Protein AF-A0A6M0HVE9-F1 (afdb_monomer_lite)

pLDDT: mean 77.95, std 16.27, range [35.84, 97.69]

Secondary structure (DSSP, 8-state):
--HHHHHHHHHHHHHHHHHHHTTS-EEE-GGGGT--SS--SS-HHHHHHHHHHHHHHHHHTTSEEEEEEE---SSS--EEEEEEP-S-----GGGS-PEEEEEE-TTS-EEEEEEEEE-SSEEEE--TT----TT-EEEEE-TTS-EEEEEEEEEEEE--BTTBPPEEEEEEEEEEEESTT-SS-------STT----SS----------HHHHHHHHHHHHHTS---HHHHHHHHHHHHHHHHTTTSTTHHHHHHHHHHHTGGGHHHHGGGHHHHHTT-

Foldseek 3Di:
DDLVVLLVLQLVLVVVVLVVVPPDWDKDDCVSSVHDQDCPVPPPVVSVVSVVVSVVVCVVQVQWDWPDWDDDPPDGDIITTIGGDDRPPQPDCVVADWFWKFWAALQRHTQDIAIWDDDQFKIKGLDQPDDHDQQIKIWTQDPVQKTWIKGWHDWDWDPDDDSYHTIIITTIHTQGIGHPSDDGNHPDDFDDDPTDDDDPDDDPDDDDDPLPVLLVVLLVLLVPVPDDPVLNVVLNVLSVVLVVCQPHPCNVVSVVVNCVSCVVVCVSCVVSVVSSVVSD

Sequence (280 aa):
MTNSEVFENLSAQLIARLADSWPKCLSIIPADFGLPEEDDGKGAADLWDQWSEVVLWMGREGLIRFEGPSNGTCGEPWFYDVELMTKGREMNFSHFPQSQIDIVAPDGSVRCSTKAILDSKLATIPDPNVVIFTGDEIRRKIPNGTEETFEVLDPTYHDKFGGIPAHFQVKIRRKGTFAPGTGGNYTIHVNGSNSRVNVNSTDNSNNRVGDDTVFRDLQVAVQNSGLDASDIAKLQSSIRDMQSAVGTPTFKSEYQDFIQGAATYMTIISPFIPALSALL

Structure (mmCIF, N/CA/C/O backbone):
data_AF-A0A6M0HVE9-F1
#
_entry.id   AF-A0A6M0HVE9-F1
#
loop_
_atom_site.group_PDB
_atom_site.id
_atom_site.type_symbol
_atom_site.label_atom_id
_atom_site.label_alt_id
_atom_site.label_comp_id
_atom_site.label_asym_id
_atom_site.label_entity_id
_atom_site.label_seq_id
_atom_site.pdbx_PDB_ins_code
_atom_site.Cartn_x
_atom_site.Cartn_y
_atom_site.Cartn_z
_atom_site.occupancy
_atom_site.B_iso_or_equiv
_atom_site.auth_seq_id
_atom_site.auth_comp_id
_atom_site.auth_asym_id
_atom_site.auth_atom_id
_atom_site.pdbx_PDB_model_num
ATOM 1 N N . MET A 1 1 ? 43.288 -17.598 -43.065 1.00 53.09 1 MET A N 1
ATOM 2 C CA . MET A 1 1 ? 42.328 -16.908 -42.189 1.00 53.09 1 MET A CA 1
ATOM 3 C C . MET A 1 1 ? 40.986 -17.566 -42.439 1.00 53.09 1 MET A C 1
ATOM 5 O O . MET A 1 1 ? 40.646 -17.760 -43.601 1.00 53.09 1 MET A O 1
ATOM 9 N N . THR A 1 2 ? 40.310 -18.054 -41.405 1.00 64.88 2 THR A N 1
ATOM 10 C CA . THR A 1 2 ? 38.969 -18.644 -41.561 1.00 64.88 2 THR A CA 1
ATOM 11 C C . THR A 1 2 ? 37.949 -17.540 -41.856 1.00 64.88 2 THR A C 1
ATOM 13 O O . THR A 1 2 ? 38.184 -16.387 -41.498 1.00 64.88 2 THR A O 1
ATOM 16 N N . ASN A 1 3 ? 36.806 -17.862 -42.473 1.00 53.38 3 ASN A N 1
ATOM 17 C CA . ASN A 1 3 ? 35.760 -16.862 -42.752 1.00 53.38 3 ASN A CA 1
ATOM 18 C C . ASN A 1 3 ? 35.300 -16.129 -41.476 1.00 53.38 3 ASN A C 1
ATOM 20 O O . ASN A 1 3 ? 34.979 -14.949 -41.533 1.00 53.38 3 ASN A O 1
ATOM 24 N N . SER A 1 4 ? 35.347 -16.798 -40.317 1.00 53.56 4 SER A N 1
ATOM 25 C CA . SER A 1 4 ? 35.041 -16.201 -39.009 1.00 53.56 4 SER A CA 1
ATOM 26 C C . SER A 1 4 ? 36.078 -15.161 -38.572 1.00 53.56 4 SER A C 1
ATOM 28 O O . SER A 1 4 ? 35.714 -14.110 -38.062 1.00 53.56 4 SER A O 1
ATOM 30 N N . GLU A 1 5 ? 37.369 -15.420 -38.791 1.00 63.12 5 GLU A N 1
ATOM 31 C CA . GLU A 1 5 ? 38.447 -14.482 -38.436 1.00 63.12 5 GLU A CA 1
ATOM 32 C C . GLU A 1 5 ? 38.445 -13.242 -39.342 1.00 63.12 5 GLU A C 1
ATOM 34 O O . GLU A 1 5 ? 38.687 -12.130 -38.874 1.00 63.12 5 GLU A O 1
ATOM 39 N N . VAL A 1 6 ? 38.148 -13.422 -40.635 1.00 61.56 6 VAL A N 1
ATOM 40 C CA . VAL A 1 6 ? 37.965 -12.308 -41.582 1.00 61.56 6 VAL A CA 1
ATOM 41 C C . VAL A 1 6 ? 36.785 -11.443 -41.137 1.00 61.56 6 VAL A C 1
ATOM 43 O O . VAL A 1 6 ? 36.900 -10.221 -41.068 1.00 61.56 6 VAL A O 1
ATOM 46 N N . PHE A 1 7 ? 35.679 -12.086 -40.762 1.00 60.09 7 PHE A N 1
ATOM 47 C CA . PHE A 1 7 ? 34.464 -11.426 -40.303 1.00 60.09 7 PHE A CA 1
ATOM 48 C C . PHE A 1 7 ? 34.673 -10.612 -39.017 1.00 60.09 7 PHE A C 1
ATOM 50 O O . PHE A 1 7 ? 34.282 -9.446 -38.953 1.00 60.09 7 PHE A O 1
ATOM 57 N N . GLU A 1 8 ? 35.328 -11.188 -38.005 1.00 65.69 8 GLU A N 1
ATOM 58 C CA . GLU A 1 8 ? 35.634 -10.490 -36.749 1.00 65.69 8 GLU A CA 1
ATOM 59 C C . GLU A 1 8 ? 36.554 -9.284 -36.973 1.00 65.69 8 GLU A C 1
ATOM 61 O O . GLU A 1 8 ? 36.341 -8.220 -36.386 1.00 65.69 8 GLU A O 1
ATOM 66 N N . ASN A 1 9 ? 37.544 -9.419 -37.859 1.00 72.50 9 ASN A N 1
ATOM 67 C CA . ASN A 1 9 ? 38.488 -8.349 -38.164 1.00 72.50 9 ASN A CA 1
ATOM 68 C C . ASN A 1 9 ? 37.809 -7.179 -38.898 1.00 72.50 9 ASN A C 1
ATOM 70 O O . ASN A 1 9 ? 37.932 -6.029 -38.474 1.00 72.50 9 ASN A O 1
ATOM 74 N N . LEU A 1 10 ? 37.026 -7.465 -39.944 1.00 67.00 10 LEU A N 1
ATOM 75 C CA . LEU A 1 10 ? 36.279 -6.442 -40.686 1.00 67.00 10 LEU A CA 1
ATOM 76 C C . LEU A 1 10 ? 35.251 -5.727 -39.794 1.00 67.00 10 LEU A C 1
ATOM 78 O O . LEU A 1 10 ? 35.156 -4.499 -39.820 1.00 67.00 10 LEU A O 1
ATOM 82 N N . SER A 1 11 ? 34.551 -6.474 -38.935 1.00 64.69 11 SER A N 1
ATOM 83 C CA . SER A 1 11 ? 33.594 -5.913 -37.972 1.00 64.69 11 SER A CA 1
ATOM 84 C C . SER A 1 11 ? 34.272 -4.963 -36.978 1.00 64.69 11 SER A C 1
ATOM 86 O O . SER A 1 11 ? 33.763 -3.876 -36.702 1.00 64.69 11 SER A O 1
ATOM 88 N N . ALA A 1 12 ? 35.443 -5.338 -36.450 1.00 70.06 12 ALA A N 1
ATOM 89 C CA . ALA A 1 12 ? 36.198 -4.503 -35.517 1.00 70.06 12 ALA A CA 1
ATOM 90 C C . ALA A 1 12 ? 36.701 -3.203 -36.169 1.00 70.06 12 ALA A C 1
ATOM 92 O O . ALA A 1 12 ? 36.617 -2.136 -35.554 1.00 70.06 12 ALA A O 1
ATOM 93 N N . GLN A 1 13 ? 37.172 -3.274 -37.419 1.00 74.25 13 GLN A N 1
ATOM 94 C CA . GLN A 1 13 ? 37.595 -2.098 -38.185 1.00 74.25 13 GLN A CA 1
ATOM 95 C C . GLN A 1 13 ? 36.426 -1.138 -38.451 1.00 74.25 13 GLN A C 1
ATOM 97 O O . GLN A 1 13 ? 36.581 0.072 -38.268 1.00 74.25 13 GLN A O 1
ATOM 102 N N . LEU A 1 14 ? 35.246 -1.666 -38.806 1.00 70.12 14 LEU A N 1
ATOM 103 C CA . LEU A 1 14 ? 34.049 -0.854 -39.057 1.00 70.12 14 LEU A CA 1
ATOM 104 C C . LEU A 1 14 ? 33.608 -0.124 -37.782 1.00 70.12 14 LEU A C 1
ATOM 106 O O . LEU A 1 14 ? 33.390 1.086 -37.806 1.00 70.12 14 LEU A O 1
ATOM 110 N N . ILE A 1 15 ? 33.549 -0.830 -36.647 1.00 66.94 15 ILE A N 1
ATOM 111 C CA . ILE A 1 15 ? 33.174 -0.239 -35.352 1.00 66.94 15 ILE A CA 1
ATOM 112 C C . ILE A 1 15 ? 34.137 0.887 -34.950 1.00 66.94 15 ILE A C 1
ATOM 114 O O . ILE A 1 15 ? 33.680 1.938 -34.502 1.00 66.94 15 ILE A O 1
ATOM 118 N N . ALA A 1 16 ? 35.450 0.697 -35.115 1.00 72.50 16 ALA A N 1
ATOM 119 C CA . ALA A 1 16 ? 36.449 1.706 -34.758 1.00 72.50 16 ALA A CA 1
ATOM 120 C C . ALA A 1 16 ? 36.290 2.997 -35.580 1.00 72.50 16 ALA A C 1
ATOM 122 O O . ALA A 1 16 ? 36.237 4.090 -35.019 1.00 72.50 16 ALA A O 1
ATOM 123 N N . ARG A 1 17 ? 36.131 2.873 -36.903 1.00 67.12 17 ARG A N 1
ATOM 124 C CA . ARG A 1 17 ? 35.946 4.019 -37.811 1.00 67.12 17 ARG A CA 1
ATOM 125 C C . ARG A 1 17 ? 34.659 4.783 -37.546 1.00 67.12 17 ARG A C 1
ATOM 127 O O . ARG A 1 17 ? 34.638 6.016 -37.576 1.00 67.12 17 ARG A O 1
ATOM 134 N N . LEU A 1 18 ? 33.588 4.045 -37.285 1.00 65.88 18 LEU A N 1
ATOM 135 C CA . LEU A 1 18 ? 32.312 4.646 -36.961 1.00 65.88 18 LEU A CA 1
ATOM 136 C C . LEU A 1 18 ? 32.361 5.379 -35.607 1.00 65.88 18 LEU A C 1
ATOM 138 O O . LEU A 1 18 ? 31.797 6.466 -35.488 1.00 65.88 18 LEU A O 1
ATOM 142 N N . ALA A 1 19 ? 33.068 4.836 -34.606 1.00 66.00 19 ALA A N 1
ATOM 143 C CA . ALA A 1 19 ? 33.245 5.483 -33.303 1.00 66.00 19 ALA A CA 1
ATOM 144 C C . ALA A 1 19 ? 33.997 6.822 -33.408 1.00 66.00 19 ALA A C 1
ATOM 146 O O . ALA A 1 19 ? 33.594 7.791 -32.764 1.00 66.00 19 ALA A O 1
ATOM 147 N N . ASP A 1 20 ? 35.023 6.901 -34.260 1.00 72.06 20 ASP A N 1
ATOM 148 C CA . ASP A 1 20 ? 35.774 8.140 -34.518 1.00 72.06 20 ASP A CA 1
ATOM 149 C C . ASP A 1 20 ? 34.930 9.217 -35.224 1.00 72.06 20 ASP A C 1
ATOM 151 O O . ASP A 1 20 ? 35.189 10.414 -35.088 1.00 72.06 20 ASP A O 1
ATOM 155 N N . SER A 1 21 ? 33.908 8.798 -35.974 1.00 65.25 21 SER A N 1
ATOM 156 C CA . SER A 1 21 ? 33.074 9.679 -36.802 1.00 65.25 21 SER A CA 1
ATOM 157 C C . SER A 1 21 ? 31.747 10.073 -36.135 1.00 65.25 21 SER A C 1
ATOM 159 O O . SER A 1 21 ? 31.009 10.910 -36.660 1.00 65.25 21 SER A O 1
ATOM 161 N N . TRP A 1 22 ? 31.439 9.518 -34.958 1.00 60.19 22 TRP A N 1
ATOM 162 C CA . TRP A 1 22 ? 30.215 9.799 -34.202 1.00 60.19 22 TRP A CA 1
ATOM 163 C C . TRP A 1 22 ? 30.104 11.285 -33.798 1.00 60.19 22 TRP A C 1
ATOM 165 O O . TRP A 1 22 ? 31.091 11.867 -33.341 1.00 60.19 22 TRP A O 1
ATOM 175 N N . PRO A 1 23 ? 28.922 11.936 -33.891 1.00 54.78 23 PRO A N 1
ATOM 176 C CA . PRO A 1 23 ? 27.593 11.415 -34.242 1.00 54.78 23 PRO A CA 1
ATOM 177 C C . PRO A 1 23 ? 27.219 11.612 -35.722 1.00 54.78 23 PRO A C 1
ATOM 179 O O . PRO A 1 23 ? 26.046 11.785 -36.043 1.00 54.78 23 PRO A O 1
ATOM 182 N N . LYS A 1 24 ? 28.193 11.704 -36.632 1.00 64.31 24 LYS A N 1
ATOM 183 C CA . LYS A 1 24 ? 27.909 11.970 -38.047 1.00 64.31 24 LYS A CA 1
ATOM 184 C C . LYS A 1 24 ? 27.648 10.669 -38.800 1.00 64.31 24 LYS A C 1
ATOM 186 O O . LYS A 1 24 ? 28.252 9.643 -38.498 1.00 64.31 24 LYS A O 1
ATOM 191 N N . CYS A 1 25 ? 26.776 10.751 -39.805 1.00 61.31 25 CYS A N 1
ATOM 192 C CA . CYS A 1 25 ? 26.611 9.695 -40.798 1.00 61.31 25 CYS A CA 1
ATOM 193 C C . CYS A 1 25 ? 27.954 9.459 -41.501 1.00 61.31 25 CYS A C 1
ATOM 195 O O . CYS A 1 25 ? 28.628 10.426 -41.878 1.00 61.31 25 CYS A O 1
ATOM 197 N N . LEU A 1 26 ? 28.339 8.193 -41.644 1.00 67.81 26 LEU A N 1
ATOM 198 C CA . LEU A 1 26 ? 29.543 7.796 -42.358 1.00 67.81 26 LEU A CA 1
ATOM 199 C C . LEU A 1 26 ? 29.121 7.057 -43.627 1.00 67.81 26 LEU A C 1
ATOM 201 O O . LEU A 1 26 ? 28.383 6.074 -43.553 1.00 67.81 26 LEU A O 1
ATOM 205 N N . SER A 1 27 ? 29.612 7.524 -44.773 1.00 70.12 27 SER A N 1
ATOM 206 C CA . SER A 1 27 ? 29.542 6.758 -46.015 1.00 70.12 27 SER A CA 1
ATOM 207 C C . SER A 1 27 ? 30.764 5.848 -46.052 1.00 70.12 27 SER A C 1
ATOM 209 O O . SER A 1 27 ? 31.885 6.332 -45.885 1.00 70.12 27 SER A O 1
ATOM 211 N N . ILE A 1 28 ? 30.535 4.542 -46.170 1.00 69.25 28 ILE A N 1
ATOM 212 C CA . ILE A 1 28 ? 31.583 3.517 -46.129 1.00 69.25 28 ILE A CA 1
ATOM 213 C C . ILE A 1 28 ? 31.699 2.809 -47.475 1.00 69.25 28 ILE A C 1
ATOM 215 O O . ILE A 1 28 ? 30.692 2.456 -48.096 1.00 69.25 28 ILE A O 1
ATOM 219 N N . ILE A 1 29 ? 32.939 2.571 -47.899 1.00 69.56 29 ILE A N 1
ATOM 220 C CA . ILE A 1 29 ? 33.279 1.960 -49.187 1.00 69.56 29 ILE A CA 1
ATOM 221 C C . ILE A 1 29 ? 34.187 0.733 -48.972 1.00 69.56 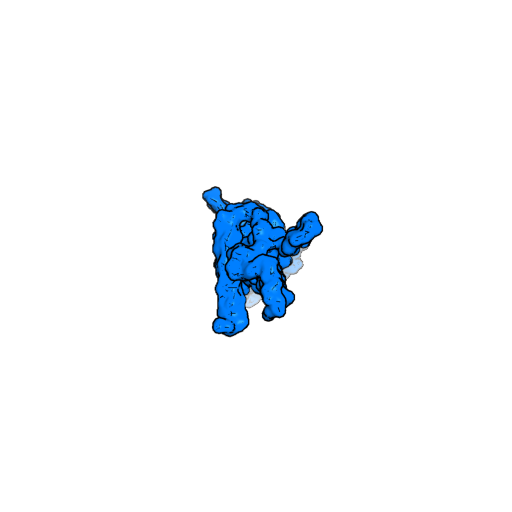29 ILE A C 1
ATOM 223 O O . ILE A 1 29 ? 34.865 0.649 -47.946 1.00 69.56 29 ILE A O 1
ATOM 227 N N . PRO A 1 30 ? 34.265 -0.233 -49.910 1.00 65.81 30 PRO A N 1
ATOM 228 C CA . PRO A 1 30 ? 35.128 -1.412 -49.751 1.00 65.81 30 PRO A CA 1
ATOM 229 C C . PRO A 1 30 ? 36.605 -1.079 -49.465 1.00 65.81 30 PRO A C 1
ATOM 231 O O . PRO A 1 30 ? 37.237 -1.726 -48.624 1.00 65.81 30 PRO A O 1
ATOM 234 N N . ALA A 1 31 ? 37.140 -0.027 -50.095 1.00 68.94 31 ALA A N 1
ATOM 235 C CA . ALA A 1 31 ? 38.516 0.429 -49.895 1.00 68.94 31 ALA A CA 1
ATOM 236 C C . ALA A 1 31 ? 38.831 0.841 -48.449 1.00 68.94 31 ALA A C 1
ATOM 238 O O . ALA A 1 31 ? 39.972 0.685 -48.007 1.00 68.94 31 ALA A O 1
ATOM 239 N N . ASP A 1 32 ? 37.830 1.283 -47.678 1.00 68.44 32 ASP A N 1
ATOM 240 C CA . ASP A 1 32 ? 38.005 1.640 -46.264 1.00 68.44 32 ASP A CA 1
ATOM 241 C C . ASP A 1 32 ? 38.443 0.445 -45.402 1.00 68.44 32 ASP A C 1
ATOM 243 O O . ASP A 1 32 ? 39.002 0.629 -44.317 1.00 68.44 32 ASP A O 1
ATOM 247 N N . PHE A 1 33 ? 38.235 -0.774 -45.908 1.00 63.72 33 PHE A N 1
ATOM 248 C CA . PHE A 1 33 ? 38.588 -2.049 -45.281 1.00 63.72 33 PHE A CA 1
ATOM 249 C C . PHE A 1 33 ? 39.800 -2.724 -45.934 1.00 63.72 33 PHE A C 1
ATOM 251 O O . PHE A 1 33 ? 40.084 -3.893 -45.670 1.00 63.72 33 PHE A O 1
ATOM 258 N N . GLY A 1 34 ? 40.513 -2.007 -46.809 1.00 63.97 34 GLY A N 1
ATOM 259 C CA . GLY A 1 34 ? 41.632 -2.555 -47.575 1.00 63.97 34 GLY A CA 1
ATOM 260 C C . GLY A 1 34 ? 41.207 -3.569 -48.639 1.00 63.97 34 GLY A C 1
ATOM 261 O O . GLY A 1 34 ? 42.041 -4.360 -49.083 1.00 63.97 34 GLY A O 1
ATOM 262 N N . LEU A 1 35 ? 39.929 -3.565 -49.036 1.00 64.06 35 LEU A N 1
ATOM 263 C CA . LEU A 1 35 ? 39.434 -4.364 -50.153 1.00 64.06 35 LEU A CA 1
ATOM 264 C C . LEU A 1 35 ? 39.657 -3.595 -51.469 1.00 64.06 35 LEU A C 1
ATOM 266 O O . LEU A 1 35 ? 39.491 -2.375 -51.491 1.00 64.06 35 LEU A O 1
ATOM 270 N N . PRO A 1 36 ? 40.053 -4.270 -52.560 1.00 60.91 36 PRO A N 1
ATOM 271 C CA . PRO A 1 36 ? 40.254 -3.617 -53.852 1.00 60.91 36 PRO A CA 1
ATOM 272 C C . PRO A 1 36 ? 38.932 -3.054 -54.408 1.00 60.91 36 PRO A C 1
ATOM 274 O O . PRO A 1 36 ? 37.889 -3.691 -54.286 1.00 60.91 36 PRO A O 1
ATOM 277 N N . GLU A 1 37 ? 38.981 -1.862 -55.017 1.00 55.97 37 GLU A N 1
ATOM 278 C CA . GLU A 1 37 ? 37.808 -1.198 -55.626 1.00 55.97 37 GLU A CA 1
ATOM 279 C C . GLU A 1 37 ? 37.409 -1.798 -56.980 1.00 55.97 37 GLU A C 1
ATOM 281 O O . GLU A 1 37 ? 36.247 -1.717 -57.373 1.00 55.97 37 GLU A O 1
ATOM 286 N N . GLU A 1 38 ? 38.361 -2.409 -57.687 1.00 56.97 38 GLU A N 1
ATOM 287 C CA . GLU A 1 38 ? 38.148 -2.988 -59.012 1.00 56.97 38 GLU A CA 1
ATOM 288 C C . GLU A 1 38 ? 38.221 -4.515 -58.974 1.00 56.97 38 GLU A C 1
ATOM 290 O O . GLU A 1 38 ? 39.073 -5.108 -58.306 1.00 56.97 38 GLU A O 1
ATOM 295 N N . ASP A 1 39 ? 37.323 -5.144 -59.734 1.00 54.91 39 ASP A N 1
ATOM 296 C CA . ASP A 1 39 ? 37.317 -6.582 -59.972 1.00 54.91 39 ASP A CA 1
ATOM 297 C C . ASP A 1 39 ? 38.556 -6.978 -60.779 1.00 54.91 39 ASP A C 1
ATOM 299 O O . ASP A 1 39 ? 38.660 -6.712 -61.976 1.00 54.91 39 ASP A O 1
ATOM 303 N N . ASP A 1 40 ? 39.501 -7.653 -60.126 1.00 56.28 40 ASP A N 1
ATOM 304 C CA . ASP A 1 40 ? 40.676 -8.246 -60.769 1.00 56.28 40 ASP A CA 1
ATOM 305 C C . ASP A 1 40 ? 40.334 -9.527 -61.564 1.00 56.28 40 ASP A C 1
ATOM 307 O O . ASP A 1 40 ? 41.225 -10.251 -62.027 1.00 56.28 40 ASP A O 1
ATOM 311 N N . GLY A 1 41 ? 39.037 -9.810 -61.736 1.00 54.72 41 GLY A N 1
ATOM 312 C CA . GLY A 1 41 ? 38.498 -10.958 -62.451 1.00 54.72 41 GLY A CA 1
ATOM 313 C C . GLY A 1 41 ? 38.582 -12.256 -61.652 1.00 54.72 41 GLY A C 1
ATOM 314 O O . GLY A 1 41 ? 38.457 -13.334 -62.242 1.00 54.72 41 GLY A O 1
ATOM 315 N N . LYS A 1 42 ? 38.834 -12.188 -60.336 1.00 50.72 42 LYS A N 1
ATOM 316 C CA . LYS A 1 42 ? 39.018 -13.369 -59.475 1.00 50.72 42 LYS A CA 1
ATOM 317 C C . LYS A 1 42 ? 38.066 -13.475 -58.285 1.00 50.72 42 LYS A C 1
ATOM 319 O O . LYS A 1 42 ? 38.260 -14.382 -57.477 1.00 50.72 42 LYS A O 1
ATOM 324 N N . GLY A 1 43 ? 37.019 -12.651 -58.197 1.00 53.31 43 GLY A N 1
ATOM 325 C CA . GLY A 1 43 ? 35.959 -12.860 -57.198 1.00 53.31 43 GLY A CA 1
ATOM 326 C C . GLY A 1 43 ? 35.442 -11.608 -56.495 1.00 53.31 43 GLY A C 1
ATOM 327 O O . GLY A 1 43 ? 35.126 -11.679 -55.310 1.00 53.31 43 GLY A O 1
ATOM 328 N N . ALA A 1 44 ? 35.323 -10.469 -57.186 1.00 46.31 44 ALA A N 1
ATOM 329 C CA . ALA A 1 44 ? 34.751 -9.257 -56.588 1.00 46.31 44 ALA A CA 1
ATOM 330 C C . ALA A 1 44 ? 33.292 -9.421 -56.123 1.00 46.31 44 ALA A C 1
ATOM 332 O O . ALA A 1 44 ? 32.897 -8.803 -55.136 1.00 46.31 44 ALA A O 1
ATOM 333 N N . ALA A 1 45 ? 32.514 -10.292 -56.777 1.00 52.38 45 ALA A N 1
ATOM 334 C CA . ALA A 1 45 ? 31.160 -10.630 -56.334 1.00 52.38 45 ALA A CA 1
ATOM 335 C C . ALA A 1 45 ? 31.164 -11.255 -54.926 1.00 52.38 45 ALA A C 1
ATOM 337 O O . ALA A 1 45 ? 30.406 -10.822 -54.066 1.00 52.38 45 ALA A O 1
ATOM 338 N N . ASP A 1 46 ? 32.099 -12.167 -54.643 1.00 58.59 46 ASP A N 1
ATOM 339 C CA . ASP A 1 46 ? 32.175 -12.851 -53.347 1.00 58.59 46 ASP A CA 1
ATOM 340 C C . ASP A 1 46 ? 32.620 -11.915 -52.212 1.00 58.59 46 ASP A C 1
ATOM 342 O O . ASP A 1 46 ? 32.256 -12.127 -51.055 1.00 58.59 46 ASP A O 1
ATOM 346 N N . LEU A 1 47 ? 33.423 -10.890 -52.517 1.00 56.78 47 LEU A N 1
ATOM 347 C CA . LEU A 1 47 ? 33.903 -9.908 -51.537 1.00 56.78 47 LEU A CA 1
ATOM 348 C C . LEU A 1 47 ? 32.853 -8.837 -51.232 1.00 56.78 47 LEU A C 1
ATOM 350 O O . LEU A 1 47 ? 32.687 -8.459 -50.071 1.00 56.78 47 LEU A O 1
ATOM 354 N N . TRP A 1 48 ? 32.122 -8.382 -52.251 1.00 61.03 48 TRP A N 1
ATOM 355 C CA . TRP A 1 48 ? 30.968 -7.508 -52.067 1.00 61.03 48 TRP A CA 1
ATOM 356 C C . TRP A 1 48 ? 29.858 -8.215 -51.287 1.00 61.03 48 TRP A C 1
ATOM 358 O O . TRP A 1 48 ? 29.304 -7.641 -50.349 1.00 61.03 48 TRP A O 1
ATOM 368 N N . ASP A 1 49 ? 29.594 -9.483 -51.607 1.00 64.81 49 ASP A N 1
ATOM 369 C CA . ASP A 1 49 ? 28.630 -10.306 -50.883 1.00 64.81 49 ASP A CA 1
ATOM 370 C C . ASP A 1 49 ? 29.056 -10.467 -49.419 1.00 64.81 49 ASP A C 1
ATOM 372 O O . ASP A 1 49 ? 28.267 -10.181 -48.522 1.00 64.81 49 ASP A O 1
ATOM 376 N N . GLN A 1 50 ? 30.328 -10.784 -49.148 1.00 65.12 50 GLN A N 1
ATOM 377 C CA . GLN A 1 50 ? 30.855 -10.850 -47.778 1.00 65.12 50 GLN A CA 1
ATOM 378 C C . GLN A 1 50 ? 30.719 -9.527 -47.017 1.00 65.12 50 GLN A C 1
ATOM 380 O O . GLN A 1 50 ? 30.309 -9.527 -45.857 1.00 65.12 50 GLN A O 1
ATOM 385 N N . TRP A 1 51 ? 31.050 -8.399 -47.646 1.00 70.12 51 TRP A N 1
ATOM 386 C CA . TRP A 1 51 ? 30.939 -7.091 -47.008 1.00 70.12 51 TRP A CA 1
ATOM 387 C C . TRP A 1 51 ? 29.478 -6.713 -46.748 1.00 70.12 51 TRP A C 1
ATOM 389 O O . TRP A 1 51 ? 29.130 -6.315 -45.637 1.00 70.12 51 TRP A O 1
ATOM 399 N N . SER A 1 52 ? 28.600 -6.909 -47.730 1.00 68.81 52 SER A N 1
ATOM 400 C CA . SER A 1 52 ? 27.170 -6.644 -47.581 1.00 68.81 52 SER A CA 1
ATOM 401 C C . SER A 1 52 ? 26.545 -7.507 -46.480 1.00 68.81 52 SER A C 1
ATOM 403 O O . SER A 1 52 ? 25.777 -6.990 -45.671 1.00 68.81 52 SER A O 1
ATOM 405 N N . GLU A 1 53 ? 26.947 -8.775 -46.354 1.00 69.81 53 GLU A N 1
ATOM 406 C CA . GLU A 1 53 ? 26.528 -9.666 -45.270 1.00 69.81 53 GLU A CA 1
ATOM 407 C C . GLU A 1 53 ? 27.015 -9.177 -43.897 1.00 69.81 53 GLU A C 1
ATOM 409 O O . GLU A 1 53 ? 26.255 -9.241 -42.932 1.00 69.81 53 GLU A O 1
ATOM 414 N N . VAL A 1 54 ? 28.230 -8.619 -43.788 1.00 68.06 54 VAL A N 1
ATOM 415 C CA . VAL A 1 54 ? 28.728 -8.001 -42.539 1.00 68.06 54 VAL A CA 1
ATOM 416 C C . VAL A 1 54 ? 27.854 -6.815 -42.139 1.00 68.06 54 VAL A C 1
ATOM 418 O O . VAL A 1 54 ? 27.375 -6.758 -41.004 1.00 68.06 54 VAL A O 1
ATOM 421 N N . VAL A 1 55 ? 27.605 -5.878 -43.058 1.00 69.75 55 VAL A N 1
ATOM 422 C CA . VAL A 1 55 ? 26.800 -4.684 -42.757 1.00 69.75 55 VAL A CA 1
ATOM 423 C C . VAL A 1 55 ? 25.352 -5.093 -42.436 1.00 69.75 55 VAL A C 1
ATOM 425 O O . VAL A 1 55 ? 24.767 -4.621 -41.460 1.00 69.75 55 VAL A O 1
ATOM 428 N N . LEU A 1 56 ? 24.773 -6.040 -43.183 1.00 71.88 56 LEU A N 1
ATOM 429 C CA . LEU A 1 56 ? 23.431 -6.571 -42.921 1.00 71.88 56 LEU A CA 1
ATOM 430 C C . LEU A 1 56 ? 23.347 -7.293 -41.572 1.00 71.88 56 LEU A C 1
ATOM 432 O O . LEU A 1 56 ? 22.374 -7.096 -40.840 1.00 71.88 56 LEU A O 1
ATOM 436 N N . TRP A 1 57 ? 24.350 -8.097 -41.215 1.00 70.25 57 TRP A N 1
ATOM 437 C CA . TRP A 1 57 ? 24.428 -8.763 -39.917 1.00 70.25 57 TRP A CA 1
ATOM 438 C C . TRP A 1 57 ? 24.518 -7.748 -38.775 1.00 70.25 57 TRP A C 1
ATOM 440 O O . TRP A 1 57 ? 23.733 -7.821 -37.832 1.00 70.25 57 TRP A O 1
ATOM 450 N N . MET A 1 58 ? 25.384 -6.737 -38.888 1.00 67.00 58 MET A N 1
ATOM 451 C CA . MET A 1 58 ? 25.491 -5.670 -37.887 1.00 67.00 58 MET A CA 1
ATOM 452 C C . MET A 1 58 ? 24.185 -4.872 -37.747 1.00 67.00 58 MET A C 1
ATOM 454 O O . MET A 1 58 ? 23.823 -4.475 -36.637 1.00 67.00 58 MET A O 1
ATOM 458 N N . GLY A 1 59 ? 23.441 -4.684 -38.842 1.00 66.94 59 GLY A N 1
ATOM 459 C CA . GLY A 1 59 ? 22.089 -4.123 -38.813 1.00 66.94 59 GLY A CA 1
ATOM 460 C C . GLY A 1 59 ? 21.081 -5.015 -38.078 1.00 66.94 59 GLY A C 1
ATOM 461 O O . GLY A 1 59 ? 20.295 -4.515 -37.273 1.00 66.94 59 GLY A O 1
ATOM 462 N N . ARG A 1 60 ? 21.126 -6.342 -38.283 1.00 65.69 60 ARG A N 1
ATOM 463 C CA . ARG A 1 60 ? 20.280 -7.311 -37.550 1.00 65.69 60 ARG A CA 1
ATOM 464 C C . ARG A 1 60 ? 20.587 -7.340 -36.052 1.00 65.69 60 ARG A C 1
ATOM 466 O O . ARG A 1 60 ? 19.658 -7.436 -35.256 1.00 65.69 60 ARG A O 1
ATOM 473 N N . GLU A 1 61 ? 21.855 -7.199 -35.674 1.00 65.38 61 GLU A N 1
ATOM 474 C CA . GLU A 1 61 ? 22.302 -7.100 -34.275 1.00 65.38 61 GLU A CA 1
ATOM 475 C C . GLU A 1 61 ? 22.004 -5.724 -33.639 1.00 65.38 61 GLU A C 1
ATOM 477 O O . GLU A 1 61 ? 22.316 -5.487 -32.470 1.00 65.38 61 GLU A O 1
ATOM 482 N N . GLY A 1 62 ? 21.402 -4.793 -34.392 1.00 62.28 62 GLY A N 1
ATOM 483 C CA . GLY A 1 62 ? 21.034 -3.463 -33.907 1.00 62.28 62 GLY A CA 1
ATOM 484 C C . GLY A 1 62 ? 22.232 -2.554 -33.626 1.00 62.28 62 GLY A C 1
ATOM 485 O O . GLY A 1 62 ? 22.123 -1.641 -32.809 1.00 62.28 62 GLY A O 1
ATOM 486 N N . LEU A 1 63 ? 23.379 -2.813 -34.264 1.00 64.75 63 LEU A N 1
ATOM 487 C CA . LEU A 1 63 ? 24.606 -2.022 -34.122 1.00 64.75 63 LEU A CA 1
ATOM 488 C C . LEU A 1 63 ? 24.638 -0.815 -35.062 1.00 64.75 63 LEU A C 1
ATOM 490 O O . LEU A 1 63 ? 25.298 0.175 -34.758 1.00 64.75 63 LEU A O 1
ATOM 494 N N . ILE A 1 64 ? 23.929 -0.888 -36.189 1.00 69.69 64 ILE A N 1
ATOM 495 C CA . ILE A 1 64 ? 23.847 0.177 -37.192 1.00 69.69 64 ILE A CA 1
ATOM 496 C C . ILE A 1 64 ? 22.438 0.258 -37.789 1.00 69.69 64 ILE A C 1
ATOM 498 O O . ILE A 1 64 ? 21.701 -0.730 -37.801 1.00 69.69 64 ILE A O 1
ATOM 502 N N . ARG A 1 65 ? 22.065 1.433 -38.297 1.00 65.56 65 ARG A N 1
ATOM 503 C CA . ARG A 1 65 ? 20.845 1.663 -39.079 1.00 65.56 65 ARG A CA 1
ATOM 504 C C . ARG A 1 65 ? 21.214 2.009 -40.520 1.00 65.56 65 ARG A C 1
ATOM 506 O O . ARG A 1 65 ? 22.078 2.850 -40.747 1.00 65.56 65 ARG A O 1
ATOM 513 N N . PHE A 1 66 ? 20.529 1.376 -41.471 1.00 67.69 66 PHE A N 1
ATOM 514 C CA . PHE A 1 66 ? 20.637 1.691 -42.894 1.00 67.69 66 PHE A CA 1
ATOM 515 C C . PHE A 1 66 ? 19.713 2.849 -43.263 1.00 67.69 66 PHE A C 1
ATOM 517 O O . PHE A 1 66 ? 18.504 2.760 -43.038 1.00 67.69 66 PHE A O 1
ATOM 524 N N . GLU A 1 67 ? 20.268 3.889 -43.882 1.00 59.94 67 GLU A N 1
ATOM 525 C CA . GLU A 1 67 ? 19.483 4.998 -44.447 1.00 59.94 67 GLU A CA 1
ATOM 526 C C . GLU A 1 67 ? 19.119 4.761 -45.932 1.00 59.94 67 GLU A C 1
ATOM 528 O O . GLU A 1 67 ? 18.244 5.431 -46.477 1.00 59.94 67 GLU A O 1
ATOM 533 N N . GLY A 1 68 ? 19.700 3.730 -46.562 1.00 55.66 68 GLY A N 1
ATOM 534 C CA . GLY A 1 68 ? 19.384 3.262 -47.918 1.00 55.66 68 GLY A CA 1
ATOM 535 C C . GLY A 1 68 ? 20.602 3.265 -48.853 1.00 55.66 68 GLY A C 1
ATOM 536 O O . GLY A 1 68 ? 21.649 3.795 -48.488 1.00 55.66 68 GLY A O 1
ATOM 537 N N . PRO A 1 69 ? 20.500 2.653 -50.049 1.00 56.59 69 PRO A N 1
ATOM 538 C CA . PRO A 1 69 ? 21.525 2.785 -51.078 1.00 56.59 69 PRO A CA 1
ATOM 539 C C . PRO A 1 69 ? 21.482 4.203 -51.663 1.00 56.59 69 PRO A C 1
ATOM 541 O O . PRO A 1 69 ? 20.433 4.647 -52.142 1.00 56.59 69 PRO A O 1
ATOM 544 N N . SER A 1 70 ? 22.603 4.921 -51.646 1.00 54.25 70 SER A N 1
ATOM 545 C CA . SER A 1 70 ? 22.733 6.194 -52.355 1.00 54.25 70 SER A CA 1
ATOM 546 C C . SER A 1 70 ? 23.176 5.945 -53.802 1.00 54.25 70 SER A C 1
ATOM 548 O O . SER A 1 70 ? 24.092 5.173 -54.081 1.00 54.25 70 SER A O 1
ATOM 550 N N . ASN A 1 71 ? 22.473 6.560 -54.761 1.00 46.91 71 ASN A N 1
ATOM 551 C CA . ASN A 1 71 ? 22.788 6.421 -56.184 1.00 46.91 71 ASN A CA 1
ATOM 552 C C . ASN A 1 71 ? 24.068 7.202 -56.514 1.00 46.91 71 ASN A C 1
ATOM 554 O O . ASN A 1 71 ? 24.027 8.430 -56.615 1.00 46.91 71 ASN A O 1
ATOM 558 N N . GLY A 1 72 ? 25.173 6.494 -56.749 1.00 46.56 72 GLY A N 1
ATOM 559 C CA . GLY A 1 72 ? 26.326 7.039 -57.463 1.00 46.56 72 GLY A CA 1
ATOM 560 C C . GLY A 1 72 ? 25.971 7.298 -58.931 1.00 46.56 72 GLY A C 1
ATOM 561 O O . GLY A 1 72 ? 25.277 6.505 -59.576 1.00 46.56 72 GLY A O 1
ATOM 562 N N . THR A 1 73 ? 26.402 8.428 -59.487 1.00 38.09 73 THR A N 1
ATOM 563 C CA . THR A 1 73 ? 26.231 8.713 -60.916 1.00 38.09 73 THR A CA 1
ATOM 564 C C . THR A 1 73 ? 27.166 7.829 -61.734 1.00 38.09 73 THR A C 1
ATOM 566 O O . THR A 1 73 ? 28.371 8.026 -61.700 1.00 38.09 73 THR A O 1
ATOM 569 N N . CYS A 1 74 ? 26.588 6.873 -62.468 1.00 35.84 74 CYS A N 1
ATOM 570 C CA . CYS A 1 74 ? 27.167 6.142 -63.604 1.00 35.84 74 CYS A CA 1
ATOM 571 C C . CYS A 1 74 ? 28.693 5.908 -63.564 1.00 35.84 74 CYS A C 1
ATOM 573 O O . CYS A 1 74 ? 29.456 6.667 -64.159 1.00 35.84 74 CYS A O 1
ATOM 575 N N . GLY A 1 75 ? 29.104 4.790 -62.955 1.00 43.19 75 GLY A N 1
ATOM 576 C CA . GLY A 1 75 ? 30.470 4.256 -63.042 1.00 43.19 75 GLY A CA 1
ATOM 577 C C . GLY A 1 75 ? 31.181 4.045 -61.704 1.00 43.19 75 GLY A C 1
ATOM 578 O O . GLY A 1 75 ? 32.266 3.480 -61.706 1.00 43.19 75 GLY A O 1
ATOM 579 N N . GLU A 1 76 ? 30.578 4.450 -60.586 1.00 45.62 76 GLU A N 1
ATOM 580 C CA . GLU A 1 76 ? 31.179 4.353 -59.249 1.00 45.62 76 GLU A CA 1
ATOM 581 C C . GLU A 1 76 ? 30.476 3.289 -58.379 1.00 45.62 76 GLU A C 1
ATOM 583 O O . GLU A 1 76 ? 29.281 3.034 -58.582 1.00 45.62 76 GLU A O 1
ATOM 588 N N . PRO A 1 77 ? 31.206 2.626 -57.457 1.00 50.16 77 PRO A N 1
ATOM 589 C CA . PRO A 1 77 ? 30.680 1.540 -56.634 1.00 50.16 77 PRO A CA 1
ATOM 590 C C . PRO A 1 77 ? 29.467 1.970 -55.800 1.00 50.16 77 PRO A C 1
ATOM 592 O O . PRO A 1 77 ? 29.302 3.129 -55.437 1.00 50.16 77 PRO A O 1
ATOM 595 N N . TRP A 1 78 ? 28.585 1.011 -55.516 1.00 56.91 78 TRP A N 1
ATOM 596 C CA . TRP A 1 78 ? 27.440 1.218 -54.634 1.00 56.91 78 TRP A CA 1
ATOM 597 C C . TRP A 1 78 ? 27.977 1.482 -53.219 1.00 56.91 78 TRP A C 1
ATOM 599 O O . TRP A 1 78 ? 28.951 0.853 -52.810 1.00 56.91 78 TRP A O 1
ATOM 609 N N . PHE A 1 79 ? 27.360 2.383 -52.459 1.00 63.53 79 PHE A N 1
ATOM 610 C CA . PHE A 1 79 ? 27.752 2.669 -51.075 1.00 63.53 79 PHE A CA 1
ATOM 611 C C . PHE A 1 79 ? 26.560 2.460 -50.141 1.00 63.53 79 PHE A C 1
ATOM 613 O O . PHE A 1 79 ? 25.405 2.588 -50.558 1.00 63.53 79 PHE A O 1
ATOM 620 N N . TYR A 1 80 ? 26.840 2.136 -48.876 1.00 61.28 80 TYR A N 1
ATOM 621 C CA . TYR A 1 80 ? 25.824 2.153 -47.826 1.00 61.28 80 TYR A CA 1
ATOM 622 C C . TYR A 1 80 ? 26.096 3.314 -46.884 1.00 61.28 80 TYR A C 1
ATOM 624 O O . TYR A 1 80 ? 27.168 3.407 -46.284 1.00 61.28 80 TYR A O 1
ATOM 632 N N . ASP A 1 81 ? 25.083 4.156 -46.719 1.00 61.41 81 ASP A N 1
ATOM 633 C CA . ASP A 1 81 ? 25.068 5.153 -45.664 1.00 61.41 81 ASP A CA 1
ATOM 634 C C . ASP A 1 81 ? 24.561 4.487 -44.382 1.00 61.41 81 ASP A C 1
ATOM 636 O O . ASP A 1 81 ? 23.452 3.931 -44.330 1.00 61.41 81 ASP A O 1
ATOM 640 N N . VAL A 1 82 ? 25.416 4.501 -43.359 1.00 64.50 82 VAL A N 1
ATOM 641 C CA . VAL A 1 82 ? 25.154 3.847 -42.078 1.00 64.50 82 VAL A CA 1
ATOM 642 C C . VAL A 1 82 ? 25.243 4.853 -40.937 1.00 64.50 82 VAL A C 1
ATOM 644 O O . VAL A 1 82 ? 26.187 5.639 -40.822 1.00 64.50 82 VAL A O 1
ATOM 647 N N . GLU A 1 83 ? 24.253 4.807 -40.053 1.00 63.06 83 GLU A N 1
ATOM 648 C CA . GLU A 1 83 ? 24.292 5.497 -38.769 1.00 63.06 83 GLU A CA 1
ATOM 649 C C . GLU A 1 83 ? 24.609 4.471 -37.681 1.00 63.06 83 GLU A C 1
ATOM 651 O O . GLU A 1 83 ? 24.007 3.394 -37.629 1.00 63.06 83 GLU A O 1
ATOM 656 N N . LEU A 1 84 ? 25.560 4.784 -36.800 1.00 57.78 84 LEU A N 1
ATOM 657 C CA . LEU A 1 84 ? 25.787 3.952 -35.625 1.00 57.78 84 LEU A CA 1
ATOM 658 C C . LEU A 1 84 ? 24.542 3.955 -34.743 1.00 57.78 84 LEU A C 1
ATOM 660 O O . LEU A 1 84 ? 23.963 4.984 -34.407 1.00 57.78 84 LEU A O 1
ATOM 664 N N . MET A 1 85 ? 24.169 2.776 -34.290 1.00 55.12 85 MET A N 1
ATOM 665 C CA . MET A 1 85 ? 23.257 2.645 -33.174 1.00 55.12 85 MET A CA 1
ATOM 666 C C . MET A 1 85 ? 24.133 2.390 -31.954 1.00 55.12 85 MET A C 1
ATOM 668 O O . MET A 1 85 ? 25.120 1.653 -32.006 1.00 55.12 85 MET A O 1
ATOM 672 N N . THR A 1 86 ? 23.816 3.013 -30.822 1.00 51.09 86 THR A N 1
ATOM 673 C CA . THR A 1 86 ? 24.479 2.625 -29.575 1.00 51.09 86 THR A CA 1
ATOM 674 C C . THR A 1 86 ? 24.139 1.157 -29.330 1.00 51.09 86 THR A C 1
ATOM 676 O O . THR A 1 86 ? 22.980 0.857 -29.048 1.00 51.09 86 THR A O 1
ATOM 679 N N . LYS A 1 87 ? 25.128 0.250 -29.464 1.00 44.72 87 LYS A N 1
ATOM 680 C CA . LYS A 1 87 ? 25.003 -1.181 -29.131 1.00 44.72 87 LYS A CA 1
ATOM 681 C C . LYS A 1 87 ? 24.223 -1.275 -27.834 1.00 44.72 87 LYS A C 1
ATOM 683 O O . LYS A 1 87 ? 24.702 -0.748 -26.829 1.00 44.72 87 LYS A O 1
ATOM 688 N N . GLY A 1 88 ? 23.013 -1.836 -27.933 1.00 46.62 88 GLY A N 1
ATOM 689 C CA . GLY A 1 88 ? 21.910 -1.628 -27.000 1.00 46.62 88 GLY A CA 1
ATOM 690 C C . GLY A 1 88 ? 22.395 -1.308 -25.599 1.00 46.62 88 GLY 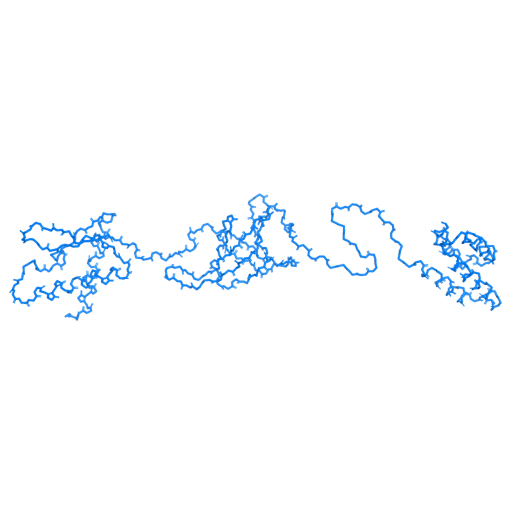A C 1
ATOM 691 O O . GLY A 1 88 ? 22.868 -2.194 -24.889 1.00 46.62 88 GLY A O 1
ATOM 692 N N . ARG A 1 89 ? 22.326 -0.028 -25.212 1.00 45.84 89 ARG A N 1
ATOM 693 C CA . ARG A 1 89 ? 22.536 0.344 -23.817 1.00 45.84 89 ARG A CA 1
ATOM 694 C C . ARG A 1 89 ? 21.465 -0.425 -23.060 1.00 45.84 89 ARG A C 1
ATOM 696 O O . ARG A 1 89 ? 20.292 -0.076 -23.180 1.00 45.84 89 ARG A O 1
ATOM 703 N N . GLU A 1 90 ? 21.849 -1.498 -22.362 1.00 48.69 90 GLU A N 1
ATOM 704 C CA . GLU A 1 90 ? 20.931 -2.179 -21.455 1.00 48.69 90 GLU A CA 1
ATOM 705 C C . GLU A 1 90 ? 20.278 -1.079 -20.620 1.00 48.69 90 GLU A C 1
ATOM 707 O O . GLU A 1 90 ? 20.962 -0.202 -20.069 1.00 48.69 90 GLU A O 1
ATOM 712 N N . MET A 1 91 ? 18.947 -1.052 -20.632 1.00 60.47 91 MET A N 1
ATOM 713 C CA . MET A 1 91 ? 18.176 -0.109 -19.851 1.00 60.47 91 MET A CA 1
ATOM 714 C C . MET A 1 91 ? 18.485 -0.419 -18.396 1.00 60.47 91 MET A C 1
ATOM 716 O O . MET A 1 91 ? 17.923 -1.322 -17.785 1.00 60.47 91 MET A O 1
ATOM 720 N N . ASN A 1 92 ? 19.434 0.322 -17.843 1.00 71.81 92 ASN A N 1
ATOM 721 C CA . ASN A 1 92 ? 19.817 0.142 -16.468 1.00 71.81 92 ASN A CA 1
ATOM 722 C C . ASN A 1 92 ? 18.901 1.009 -15.611 1.00 71.81 92 ASN A C 1
ATOM 724 O O . ASN A 1 92 ? 19.071 2.229 -15.537 1.00 71.81 92 ASN A O 1
ATOM 728 N N . PHE A 1 93 ? 17.931 0.371 -14.955 1.00 78.19 93 PHE A N 1
ATOM 729 C CA . PHE A 1 93 ? 17.009 1.043 -14.043 1.00 78.19 93 PHE A CA 1
ATOM 730 C C . PHE A 1 93 ? 17.732 1.844 -12.949 1.00 78.19 93 PHE A C 1
ATOM 732 O O . PHE A 1 93 ? 17.151 2.782 -12.407 1.00 78.19 93 PHE A O 1
ATOM 739 N N . SER A 1 94 ? 18.996 1.527 -12.635 1.00 77.44 94 SER A N 1
ATOM 740 C CA . SER A 1 94 ? 19.804 2.282 -11.664 1.00 77.44 94 SER A CA 1
ATOM 741 C C . SER A 1 94 ? 20.153 3.712 -12.094 1.00 77.44 94 SER A C 1
ATOM 743 O O . SER A 1 94 ? 20.470 4.530 -11.237 1.00 77.44 94 SER A O 1
ATOM 745 N N . HIS A 1 95 ? 20.067 4.044 -13.387 1.00 80.75 95 HIS A N 1
ATOM 746 C CA . HIS A 1 95 ? 20.277 5.415 -13.868 1.00 80.75 95 HIS A CA 1
ATOM 747 C C . HIS A 1 95 ? 19.046 6.314 -13.696 1.00 80.75 95 HIS A C 1
ATOM 749 O O . HIS A 1 95 ? 19.144 7.527 -13.878 1.00 80.75 95 HIS A O 1
ATOM 755 N N . PHE A 1 96 ? 17.890 5.742 -13.355 1.00 83.00 96 PHE A N 1
ATOM 756 C CA . PHE A 1 96 ? 16.682 6.503 -13.065 1.00 83.00 96 PHE A CA 1
ATOM 757 C C . PHE A 1 96 ? 16.623 6.862 -11.575 1.00 83.00 96 PHE A C 1
ATOM 759 O O . PHE A 1 96 ? 17.135 6.116 -10.737 1.00 83.00 96 PHE A O 1
ATOM 766 N N . PRO A 1 97 ? 15.978 7.983 -11.212 1.00 86.06 97 PRO A N 1
ATOM 767 C CA . PRO A 1 97 ? 15.789 8.354 -9.817 1.00 86.06 97 PRO A CA 1
ATOM 768 C C . PRO A 1 97 ? 14.890 7.330 -9.115 1.00 86.06 97 PRO A C 1
ATOM 770 O O . PRO A 1 97 ? 13.672 7.310 -9.288 1.00 86.06 97 PRO A O 1
ATOM 773 N N . GLN A 1 98 ? 15.508 6.476 -8.304 1.00 91.62 98 GLN A N 1
ATOM 774 C CA . GLN A 1 98 ? 14.814 5.483 -7.496 1.00 91.62 98 GLN A CA 1
ATOM 775 C C . GLN A 1 98 ? 14.552 6.024 -6.096 1.00 91.62 98 GLN A C 1
ATOM 777 O O . GLN A 1 98 ? 15.437 6.578 -5.443 1.00 91.62 98 GLN A O 1
ATOM 782 N N . SER A 1 99 ? 13.333 5.824 -5.617 1.00 92.81 99 SER A N 1
ATOM 783 C CA . SER A 1 99 ? 12.952 6.103 -4.239 1.00 92.81 99 SER A CA 1
ATOM 784 C C . SER A 1 99 ? 12.944 4.810 -3.432 1.00 92.81 99 SER A C 1
ATOM 786 O O . SER A 1 99 ? 12.514 3.774 -3.937 1.00 92.81 99 SER A O 1
ATOM 788 N N . GLN A 1 100 ? 13.388 4.879 -2.177 1.00 94.19 100 GLN A N 1
ATOM 789 C CA . GLN A 1 100 ? 13.117 3.817 -1.209 1.00 94.19 100 GLN A CA 1
ATOM 790 C C . GLN A 1 100 ? 11.623 3.814 -0.890 1.00 94.19 100 GLN A C 1
ATOM 792 O O . GLN A 1 100 ? 11.053 4.873 -0.600 1.00 94.19 100 GLN A O 1
ATOM 797 N N . ILE A 1 101 ? 11.009 2.640 -0.973 1.00 95.31 101 ILE A N 1
ATOM 798 C CA . ILE A 1 101 ? 9.591 2.437 -0.710 1.00 95.31 101 ILE A CA 1
ATOM 799 C C . ILE A 1 101 ? 9.369 1.250 0.220 1.00 95.31 101 ILE A C 1
ATOM 801 O O . ILE A 1 101 ? 10.109 0.266 0.183 1.00 95.31 101 ILE A O 1
ATOM 805 N N . ASP A 1 102 ? 8.295 1.338 0.991 1.00 95.25 102 ASP A N 1
ATOM 806 C CA . ASP A 1 102 ? 7.740 0.227 1.753 1.00 95.25 102 ASP A CA 1
ATOM 807 C C . ASP A 1 102 ? 6.444 -0.233 1.077 1.00 95.25 102 ASP A C 1
ATOM 809 O O . ASP A 1 102 ? 5.590 0.589 0.731 1.00 95.25 102 ASP A O 1
ATOM 813 N N . ILE A 1 103 ? 6.302 -1.541 0.873 1.00 95.00 103 ILE A N 1
ATOM 814 C CA . ILE A 1 103 ? 5.057 -2.173 0.430 1.00 95.00 103 ILE A CA 1
ATOM 815 C C . ILE A 1 103 ? 4.342 -2.669 1.678 1.00 95.00 103 ILE A C 1
ATOM 817 O O . ILE A 1 103 ? 4.874 -3.490 2.426 1.00 95.00 103 ILE A O 1
ATOM 821 N N . VAL A 1 104 ? 3.147 -2.146 1.914 1.00 93.00 104 VAL A N 1
ATOM 822 C CA . VAL A 1 104 ? 2.360 -2.365 3.125 1.00 93.00 104 VAL A CA 1
ATOM 823 C C . VAL A 1 104 ? 1.079 -3.093 2.748 1.00 93.00 104 VAL A C 1
ATOM 825 O O . VAL A 1 104 ? 0.354 -2.666 1.855 1.00 93.00 104 VAL A O 1
ATOM 828 N N . ALA A 1 105 ? 0.801 -4.203 3.417 1.00 91.69 105 ALA A N 1
ATOM 829 C CA . ALA A 1 105 ? -0.420 -4.961 3.210 1.00 91.69 105 ALA A CA 1
ATOM 830 C C . ALA A 1 105 ? -1.655 -4.207 3.759 1.00 91.69 105 ALA A C 1
ATOM 832 O O . ALA A 1 105 ? -1.511 -3.319 4.604 1.00 91.69 105 ALA A O 1
ATOM 833 N N . PRO A 1 106 ? -2.887 -4.565 3.344 1.00 86.88 106 PRO A N 1
ATOM 834 C CA . PRO A 1 106 ? -4.116 -3.930 3.838 1.00 86.88 106 PRO A CA 1
ATOM 835 C C . PRO A 1 106 ? -4.360 -4.058 5.350 1.00 86.88 106 PRO A C 1
ATOM 837 O O . PRO A 1 106 ? -5.215 -3.365 5.895 1.00 86.88 106 PRO A O 1
ATOM 840 N N . ASP A 1 107 ? -3.657 -4.962 6.032 1.00 81.56 107 ASP A N 1
ATOM 841 C CA . ASP A 1 107 ? -3.684 -5.098 7.493 1.00 81.56 107 ASP A CA 1
ATOM 842 C C . ASP A 1 107 ? -2.711 -4.136 8.206 1.00 81.56 107 ASP A C 1
ATOM 844 O O . ASP A 1 107 ? -2.695 -4.062 9.434 1.00 81.56 107 ASP A O 1
ATOM 848 N N . GLY A 1 108 ? -1.917 -3.375 7.446 1.00 82.25 108 GLY A N 1
ATOM 849 C CA . GLY A 1 108 ? -0.913 -2.441 7.944 1.00 82.25 108 GLY A CA 1
ATOM 850 C C . GLY A 1 108 ? 0.471 -3.054 8.174 1.00 82.25 108 GLY A C 1
ATOM 851 O O . GLY A 1 108 ? 1.386 -2.325 8.561 1.00 82.25 108 GLY A O 1
ATOM 852 N N . SER A 1 109 ? 0.661 -4.355 7.936 1.00 87.50 109 SER A N 1
ATOM 853 C CA . SER A 1 109 ? 1.975 -4.994 8.040 1.00 87.50 109 SER A CA 1
ATOM 854 C C . SER A 1 109 ? 2.873 -4.629 6.853 1.00 87.50 109 SER A C 1
ATOM 856 O O . SER A 1 109 ? 2.429 -4.559 5.706 1.00 87.50 109 SER A O 1
ATOM 858 N N . VAL A 1 110 ? 4.161 -4.379 7.110 1.00 91.06 110 VAL A N 1
ATOM 859 C CA . VAL A 1 110 ? 5.141 -4.157 6.035 1.00 91.06 110 VAL A CA 1
ATOM 860 C C . VAL A 1 110 ? 5.477 -5.507 5.413 1.00 91.06 110 VAL A C 1
ATOM 862 O O . VAL A 1 110 ? 6.022 -6.385 6.079 1.00 91.06 110 VAL A O 1
ATOM 865 N N . ARG A 1 111 ? 5.155 -5.664 4.131 1.00 92.44 111 ARG A N 1
ATOM 866 C CA . ARG A 1 111 ? 5.402 -6.884 3.363 1.00 92.44 111 ARG A CA 1
ATOM 867 C C . ARG A 1 111 ? 6.860 -6.973 2.928 1.00 92.44 111 ARG A C 1
ATOM 869 O O . ARG A 1 111 ? 7.494 -8.009 3.100 1.00 92.44 111 ARG A O 1
ATOM 876 N N . CYS A 1 112 ? 7.389 -5.882 2.382 1.00 93.75 112 CYS A N 1
ATOM 877 C CA . CYS A 1 112 ? 8.797 -5.750 2.021 1.00 93.75 112 CYS A CA 1
ATOM 878 C C . CYS A 1 112 ? 9.169 -4.282 1.781 1.00 93.75 112 CYS A C 1
ATOM 880 O O . CYS A 1 112 ? 8.306 -3.455 1.487 1.00 93.75 112 CYS A O 1
ATOM 882 N N . SER A 1 113 ? 10.466 -3.988 1.830 1.00 95.12 113 SER A N 1
ATOM 883 C CA . SER A 1 113 ? 11.034 -2.694 1.446 1.00 95.12 113 S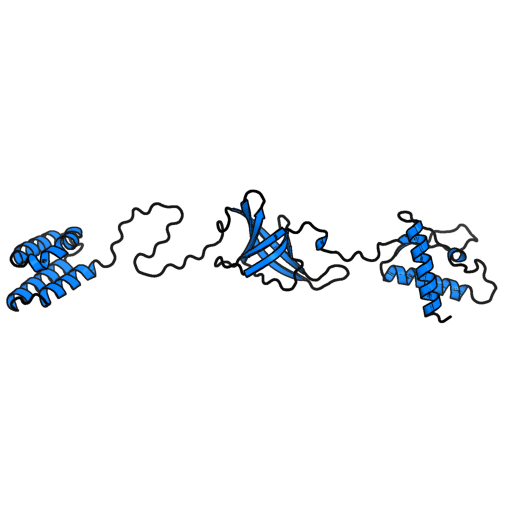ER A CA 1
ATOM 884 C C . SER A 1 113 ? 11.904 -2.877 0.208 1.00 95.12 113 SER A C 1
ATOM 886 O O . SER A 1 113 ? 12.715 -3.801 0.151 1.00 95.12 113 SER A O 1
ATOM 888 N N . THR A 1 114 ? 11.743 -2.013 -0.790 1.00 95.56 114 THR A N 1
ATOM 889 C CA . THR A 1 114 ? 12.506 -2.085 -2.043 1.00 95.56 114 THR A CA 1
ATOM 890 C C . THR A 1 114 ? 12.680 -0.697 -2.656 1.00 95.56 114 THR A C 1
ATOM 892 O O . THR A 1 114 ? 12.245 0.315 -2.105 1.00 95.56 114 THR A O 1
ATOM 895 N N . LYS A 1 115 ? 13.344 -0.630 -3.807 1.00 95.44 115 LYS A N 1
ATOM 896 C CA . LYS A 1 115 ? 13.486 0.598 -4.584 1.00 95.44 115 LYS A CA 1
ATOM 897 C C . LYS A 1 115 ? 12.506 0.600 -5.742 1.00 95.44 115 LYS A C 1
ATOM 899 O O . LYS A 1 115 ? 12.339 -0.407 -6.419 1.00 95.44 115 LYS A O 1
ATOM 904 N N . ALA A 1 116 ? 11.910 1.754 -6.008 1.00 96.00 116 ALA A N 1
ATOM 905 C CA . ALA A 1 116 ? 11.008 1.925 -7.136 1.00 96.00 116 ALA A CA 1
ATOM 906 C C . ALA A 1 116 ? 11.221 3.260 -7.840 1.00 96.00 116 ALA A C 1
ATOM 908 O O . ALA A 1 116 ? 11.572 4.272 -7.226 1.00 96.00 116 ALA A O 1
ATOM 909 N N . ILE A 1 117 ? 10.952 3.258 -9.139 1.00 94.75 117 ILE A N 1
ATOM 910 C CA . ILE A 1 117 ? 10.774 4.464 -9.940 1.00 94.75 117 ILE A CA 1
ATOM 911 C C . ILE A 1 117 ? 9.280 4.779 -9.893 1.00 94.75 117 ILE A C 1
ATOM 913 O O . ILE A 1 117 ? 8.463 3.974 -10.341 1.00 94.75 117 ILE A O 1
ATOM 917 N N . LEU A 1 118 ? 8.922 5.919 -9.305 1.00 93.56 118 LEU A N 1
ATOM 918 C CA . LEU A 1 118 ? 7.528 6.314 -9.111 1.00 93.56 118 LEU A CA 1
ATOM 919 C C . LEU A 1 118 ? 7.147 7.445 -10.064 1.00 93.56 118 LEU A C 1
ATOM 921 O O . LEU A 1 118 ? 7.784 8.498 -10.070 1.00 93.56 118 LEU A O 1
ATOM 925 N N . ASP A 1 119 ? 6.058 7.234 -10.791 1.00 88.81 119 ASP A N 1
ATOM 926 C CA . ASP A 1 119 ? 5.303 8.239 -11.534 1.00 88.81 119 ASP A CA 1
ATOM 927 C C . ASP A 1 119 ? 3.918 8.413 -10.874 1.00 88.81 119 ASP A C 1
ATOM 929 O O . ASP A 1 119 ? 3.505 7.661 -9.996 1.00 88.81 119 ASP A O 1
ATOM 933 N N . SER A 1 120 ? 3.163 9.411 -11.307 1.00 85.38 120 SER A N 1
ATOM 934 C CA . SER A 1 120 ? 1.787 9.722 -10.928 1.00 85.38 120 SER A CA 1
ATOM 935 C C . SER A 1 120 ? 0.790 8.561 -11.062 1.00 85.38 120 SER A C 1
ATOM 937 O O . SER A 1 120 ? -0.175 8.509 -10.298 1.00 85.38 120 SER A O 1
ATOM 939 N N . LYS A 1 121 ? 0.991 7.655 -12.030 1.00 93.25 121 LYS A N 1
ATOM 940 C CA . LYS A 1 121 ? 0.063 6.549 -12.355 1.00 93.25 121 LYS A CA 1
ATOM 941 C C . LYS A 1 121 ? 0.717 5.172 -12.375 1.00 93.25 121 LYS A C 1
ATOM 943 O O . LYS A 1 121 ? 0.013 4.163 -12.437 1.00 93.25 121 LYS A O 1
ATOM 948 N N . LEU A 1 122 ? 2.044 5.125 -12.366 1.00 95.56 122 LEU A N 1
ATOM 949 C CA . LEU A 1 122 ? 2.804 3.904 -12.572 1.00 95.56 122 LEU A CA 1
ATOM 950 C C . LEU A 1 122 ? 3.987 3.846 -11.609 1.00 95.56 122 LEU A C 1
ATOM 952 O O . LEU A 1 122 ? 4.704 4.829 -11.447 1.00 95.56 122 LEU A O 1
ATOM 956 N N . ALA A 1 123 ? 4.215 2.685 -11.011 1.00 96.44 123 ALA A N 1
ATOM 957 C CA . ALA A 1 123 ? 5.453 2.361 -10.323 1.00 96.44 123 ALA A CA 1
ATOM 958 C C . ALA A 1 123 ? 6.190 1.270 -11.102 1.00 96.44 123 ALA A C 1
ATOM 960 O O . ALA A 1 123 ? 5.592 0.274 -11.503 1.00 96.44 123 ALA A O 1
ATOM 961 N N . THR A 1 124 ? 7.491 1.456 -11.307 1.00 96.19 124 THR A N 1
ATOM 962 C CA . THR A 1 124 ? 8.382 0.428 -11.855 1.00 96.19 124 THR A CA 1
ATOM 963 C C . THR A 1 124 ? 9.308 -0.050 -10.747 1.00 96.19 124 THR A C 1
ATOM 965 O O . THR A 1 124 ? 10.045 0.753 -10.170 1.00 96.19 124 THR A O 1
ATOM 968 N N . ILE A 1 125 ? 9.266 -1.345 -10.442 1.00 96.56 125 ILE A N 1
ATOM 969 C CA . ILE A 1 125 ? 10.068 -1.973 -9.390 1.00 96.56 125 ILE A CA 1
ATOM 970 C C . ILE A 1 125 ? 11.062 -2.928 -10.068 1.00 96.56 125 ILE A C 1
ATOM 972 O O . ILE A 1 125 ? 10.657 -3.998 -10.525 1.00 96.56 125 ILE A O 1
ATOM 976 N N . PRO A 1 126 ? 12.354 -2.567 -10.162 1.00 93.19 126 PRO A N 1
ATOM 977 C CA . PRO A 1 126 ? 13.391 -3.369 -10.816 1.00 93.19 126 PRO A CA 1
ATOM 978 C C . PRO A 1 126 ? 13.903 -4.520 -9.929 1.00 93.19 126 PRO A C 1
ATOM 980 O O . PRO A 1 126 ? 15.084 -4.856 -9.960 1.00 93.19 126 PRO A O 1
ATOM 983 N N . ASP A 1 127 ? 13.022 -5.087 -9.108 1.00 93.00 127 ASP A N 1
ATOM 984 C CA . ASP A 1 127 ? 13.289 -6.222 -8.232 1.00 93.00 127 ASP A CA 1
ATOM 985 C C . ASP A 1 127 ? 12.286 -7.336 -8.570 1.00 93.00 127 ASP A C 1
ATOM 987 O O . ASP A 1 127 ? 11.104 -7.210 -8.240 1.00 93.00 127 ASP A O 1
ATOM 991 N N . PRO A 1 128 ? 12.717 -8.410 -9.253 1.00 91.56 128 PRO A N 1
ATOM 992 C CA . PRO A 1 128 ? 11.825 -9.490 -9.662 1.00 91.56 128 PRO A CA 1
ATOM 993 C C . PRO A 1 128 ? 11.358 -10.361 -8.486 1.00 91.56 128 PRO A C 1
ATOM 995 O O . PRO A 1 128 ? 10.428 -11.142 -8.653 1.00 91.56 128 PRO A O 1
ATOM 998 N N . ASN A 1 129 ? 11.976 -10.241 -7.306 1.00 93.12 129 ASN A N 1
ATOM 999 C CA . ASN A 1 129 ? 11.618 -11.031 -6.125 1.00 93.12 129 ASN A CA 1
ATOM 1000 C C . ASN A 1 129 ? 10.642 -10.300 -5.194 1.00 93.12 129 ASN A C 1
ATOM 1002 O O . ASN A 1 129 ? 10.307 -10.817 -4.125 1.00 93.12 129 ASN A O 1
ATOM 1006 N N . VAL A 1 130 ? 10.207 -9.093 -5.565 1.00 94.50 130 VAL A N 1
ATOM 1007 C CA . VAL A 1 130 ? 9.272 -8.313 -4.759 1.00 94.50 130 VAL A CA 1
ATOM 1008 C C . VAL A 1 130 ? 7.941 -9.054 -4.623 1.00 94.50 130 VAL A C 1
ATOM 1010 O O . VAL A 1 130 ? 7.383 -9.569 -5.593 1.00 94.50 130 VAL A O 1
ATOM 1013 N N . VAL A 1 131 ? 7.409 -9.091 -3.404 1.00 93.75 131 VAL A N 1
ATOM 1014 C CA . VAL A 1 131 ? 6.071 -9.624 -3.146 1.00 93.75 131 VAL A CA 1
ATOM 1015 C C . VAL A 1 131 ? 5.117 -8.442 -3.072 1.00 93.75 131 VAL A C 1
ATOM 1017 O O . VAL A 1 131 ? 5.242 -7.606 -2.181 1.00 93.75 131 VAL A O 1
ATOM 1020 N N . ILE A 1 132 ? 4.179 -8.359 -4.010 1.00 95.88 132 ILE A N 1
ATOM 1021 C CA . ILE A 1 132 ? 3.217 -7.260 -4.115 1.00 95.88 132 ILE A CA 1
ATOM 1022 C C . ILE A 1 132 ? 1.883 -7.790 -4.642 1.00 95.88 132 ILE A C 1
ATOM 1024 O O . ILE A 1 132 ? 1.853 -8.573 -5.591 1.00 95.88 132 ILE A O 1
ATOM 1028 N N . PHE A 1 133 ? 0.779 -7.357 -4.038 1.00 95.31 133 PHE A N 1
ATOM 1029 C CA . PHE A 1 133 ? -0.569 -7.742 -4.454 1.00 95.31 133 PHE A CA 1
ATOM 1030 C C . PHE A 1 133 ? -1.451 -6.523 -4.716 1.00 95.31 133 PHE A C 1
ATOM 1032 O O . PHE A 1 133 ? -1.217 -5.430 -4.201 1.00 95.31 133 PHE A O 1
ATOM 1039 N N . THR A 1 134 ? -2.506 -6.716 -5.507 1.00 95.81 134 THR A N 1
ATOM 1040 C CA . THR A 1 134 ? -3.573 -5.720 -5.647 1.00 95.81 134 THR A CA 1
ATOM 1041 C C . THR A 1 134 ? -4.176 -5.391 -4.280 1.00 95.81 134 THR A C 1
ATOM 1043 O O . THR A 1 134 ? -4.501 -6.289 -3.507 1.00 95.81 134 THR A O 1
ATOM 1046 N N . GLY A 1 135 ? -4.343 -4.099 -3.998 1.00 91.44 135 GLY A N 1
ATOM 1047 C CA . GLY A 1 135 ? -4.842 -3.582 -2.724 1.00 91.44 135 GLY A CA 1
ATOM 1048 C C . GLY A 1 135 ? -3.757 -3.258 -1.693 1.00 91.44 135 GLY A C 1
ATOM 1049 O O . GLY A 1 135 ? -4.064 -2.559 -0.728 1.00 91.44 135 GLY A O 1
ATOM 1050 N N . ASP A 1 136 ? -2.509 -3.699 -1.894 1.00 93.94 136 ASP A N 1
ATOM 1051 C CA . ASP A 1 136 ? -1.379 -3.249 -1.073 1.00 93.94 136 ASP A CA 1
ATOM 1052 C C . ASP A 1 136 ? -1.154 -1.726 -1.251 1.00 93.94 136 ASP A C 1
ATOM 1054 O O . ASP A 1 136 ? -1.596 -1.096 -2.220 1.00 93.94 136 ASP A O 1
ATOM 1058 N N . GLU A 1 137 ? -0.439 -1.114 -0.311 1.00 93.88 137 GLU A N 1
ATOM 1059 C CA . GLU A 1 137 ? -0.032 0.288 -0.352 1.00 93.88 137 GLU A CA 1
ATOM 1060 C C . GLU A 1 137 ? 1.475 0.416 -0.586 1.00 93.88 137 GLU A C 1
ATOM 1062 O O . GLU A 1 137 ? 2.279 -0.213 0.094 1.00 93.88 137 GLU A O 1
ATOM 1067 N N . ILE A 1 138 ? 1.872 1.290 -1.507 1.00 95.00 138 ILE A N 1
ATOM 1068 C CA . ILE A 1 138 ? 3.259 1.728 -1.672 1.00 95.00 138 ILE A CA 1
ATOM 1069 C C . ILE A 1 138 ? 3.435 3.033 -0.903 1.00 95.00 138 ILE A C 1
ATOM 1071 O O . ILE A 1 138 ? 2.745 4.020 -1.180 1.00 95.00 138 ILE A O 1
ATOM 1075 N N . ARG A 1 139 ? 4.383 3.058 0.034 1.00 94.06 139 ARG A N 1
ATOM 1076 C CA . ARG A 1 139 ? 4.696 4.230 0.857 1.00 94.06 139 ARG A CA 1
ATOM 1077 C C . ARG A 1 139 ? 6.111 4.715 0.600 1.00 94.06 139 ARG A C 1
ATOM 1079 O O . ARG A 1 139 ? 7.077 3.975 0.761 1.00 94.06 139 ARG A O 1
ATOM 1086 N N . ARG A 1 140 ? 6.233 5.985 0.217 1.00 93.81 140 ARG A N 1
ATOM 1087 C CA . ARG A 1 140 ? 7.507 6.677 0.007 1.00 93.81 140 ARG A CA 1
ATOM 1088 C C . ARG A 1 140 ? 7.698 7.746 1.073 1.00 93.81 140 ARG A C 1
ATOM 1090 O O . ARG A 1 140 ? 6.933 8.707 1.123 1.00 93.81 140 ARG A O 1
ATOM 1097 N N . LYS A 1 141 ? 8.775 7.648 1.854 1.00 91.44 141 LYS A N 1
ATOM 1098 C CA . LYS A 1 141 ? 9.194 8.725 2.765 1.00 91.44 141 LYS A CA 1
ATOM 1099 C C . LYS A 1 141 ? 9.749 9.898 1.965 1.00 91.44 141 LYS A C 1
ATOM 1101 O O . LYS A 1 141 ? 10.620 9.711 1.114 1.00 91.44 141 LYS A O 1
ATOM 1106 N N . ILE A 1 142 ? 9.255 11.101 2.242 1.00 90.62 142 ILE A N 1
ATOM 1107 C CA . ILE A 1 142 ? 9.704 12.340 1.597 1.00 90.62 142 ILE A CA 1
ATOM 1108 C C . ILE A 1 142 ? 10.409 13.275 2.599 1.00 90.62 142 ILE A C 1
ATOM 1110 O O . ILE A 1 142 ? 10.192 13.157 3.806 1.00 90.62 142 ILE A O 1
ATOM 1114 N N . PRO A 1 143 ? 11.277 14.205 2.139 1.00 88.81 143 PRO A N 1
ATOM 1115 C CA . PRO A 1 143 ? 12.194 14.950 3.016 1.00 88.81 143 PRO A CA 1
ATOM 1116 C C . PRO A 1 143 ? 11.538 15.796 4.113 1.00 88.81 143 PRO A C 1
ATOM 1118 O O . PRO A 1 143 ? 12.179 16.108 5.110 1.00 88.81 143 PRO A O 1
ATOM 1121 N N . ASN A 1 144 ? 10.266 16.162 3.956 1.00 88.56 144 ASN A N 1
ATOM 1122 C CA . ASN A 1 144 ? 9.507 16.903 4.966 1.00 88.56 144 ASN A CA 1
ATOM 1123 C C . ASN A 1 144 ? 9.023 16.022 6.141 1.00 88.56 144 ASN A C 1
ATOM 1125 O O . ASN A 1 144 ? 8.262 16.499 6.979 1.00 88.56 144 ASN A O 1
ATOM 1129 N N . GLY A 1 145 ? 9.414 14.744 6.184 1.00 85.81 145 GLY A N 1
ATOM 1130 C CA . GLY A 1 145 ? 9.054 13.801 7.243 1.00 85.81 145 GLY A CA 1
ATOM 1131 C C . GLY A 1 145 ? 7.691 13.128 7.069 1.00 85.81 145 GLY A C 1
ATOM 1132 O O . GLY A 1 145 ? 7.277 12.388 7.955 1.00 85.81 145 GLY A O 1
ATOM 1133 N N . THR A 1 146 ? 6.996 13.358 5.952 1.00 90.88 146 THR A N 1
ATOM 1134 C CA . THR A 1 146 ? 5.726 12.685 5.626 1.00 90.88 146 THR A CA 1
ATOM 1135 C C . THR A 1 146 ? 5.931 11.498 4.680 1.00 90.88 146 THR A C 1
ATOM 1137 O O . THR A 1 146 ? 7.001 11.318 4.095 1.00 90.88 146 THR A O 1
ATOM 1140 N N . GLU A 1 147 ? 4.902 10.668 4.541 1.00 92.31 147 GLU A N 1
ATOM 1141 C CA . GLU A 1 147 ? 4.842 9.531 3.629 1.00 92.31 147 GLU A CA 1
ATOM 1142 C C . GLU A 1 147 ? 3.846 9.815 2.508 1.00 92.31 147 GLU A C 1
ATOM 1144 O O . GLU A 1 147 ? 2.653 10.035 2.727 1.00 92.31 147 GLU A O 1
ATOM 1149 N N . GLU A 1 148 ? 4.333 9.796 1.275 1.00 92.50 148 GLU A N 1
ATOM 1150 C CA . GLU A 1 148 ? 3.471 9.761 0.108 1.00 92.50 148 GLU A CA 1
ATOM 1151 C C . GLU A 1 148 ? 2.978 8.332 -0.109 1.00 92.50 148 GLU A C 1
ATOM 1153 O O . GLU A 1 148 ? 3.777 7.396 -0.161 1.00 92.50 148 GLU A O 1
ATOM 1158 N N . THR A 1 149 ? 1.661 8.167 -0.212 1.00 93.19 149 THR A N 1
ATOM 1159 C CA . THR A 1 149 ? 1.018 6.850 -0.235 1.00 93.19 149 THR A CA 1
ATOM 1160 C C . THR A 1 149 ? 0.251 6.631 -1.532 1.00 93.19 149 THR A C 1
ATOM 1162 O O . THR A 1 149 ? -0.522 7.488 -1.981 1.00 93.19 149 THR A O 1
ATOM 1165 N N . PHE A 1 150 ? 0.431 5.444 -2.102 1.00 94.31 150 PHE A N 1
ATOM 1166 C CA . PHE A 1 150 ? -0.219 4.983 -3.318 1.00 94.31 150 PHE A CA 1
ATOM 1167 C C . PHE A 1 150 ? -0.865 3.622 -3.085 1.00 94.31 150 PHE A C 1
ATOM 1169 O O . PHE A 1 150 ? -0.313 2.784 -2.387 1.00 94.31 150 PHE A O 1
ATOM 1176 N N . GLU A 1 151 ? -2.016 3.392 -3.693 1.00 94.31 151 GLU A N 1
ATOM 1177 C CA . GLU A 1 151 ? -2.686 2.095 -3.723 1.00 94.31 151 GLU A CA 1
ATOM 1178 C C . GLU A 1 151 ? -2.281 1.323 -4.975 1.00 94.31 151 GLU A C 1
ATOM 1180 O O . GLU A 1 151 ? -2.251 1.885 -6.076 1.00 94.31 151 GLU A O 1
ATOM 1185 N N . VAL A 1 152 ? -1.998 0.037 -4.801 1.00 96.25 152 VAL A N 1
ATOM 1186 C CA . VAL A 1 152 ? -1.657 -0.893 -5.874 1.00 96.25 152 VAL A CA 1
ATOM 1187 C C . VAL A 1 152 ? -2.934 -1.385 -6.545 1.00 96.25 152 VAL A C 1
ATOM 1189 O O . VAL A 1 152 ? -3.753 -2.058 -5.923 1.00 96.25 152 VAL A O 1
ATOM 1192 N N . LEU A 1 153 ? -3.101 -1.077 -7.832 1.00 96.19 153 LEU A N 1
ATOM 1193 C CA . LEU A 1 153 ? -4.266 -1.508 -8.609 1.00 96.19 153 LEU A CA 1
ATOM 1194 C C . LEU A 1 153 ? -3.992 -2.802 -9.381 1.00 96.19 153 LEU A C 1
ATOM 1196 O O . LEU A 1 153 ? -4.805 -3.721 -9.366 1.00 96.19 153 LEU A O 1
ATOM 1200 N N . ASP A 1 154 ? -2.855 -2.864 -10.070 1.00 96.56 154 ASP A N 1
ATOM 1201 C CA . ASP A 1 154 ? -2.549 -3.934 -11.023 1.00 96.56 154 ASP A CA 1
ATOM 1202 C C . ASP A 1 154 ? -1.027 -4.124 -11.109 1.00 96.56 154 ASP A C 1
ATOM 1204 O O . ASP A 1 154 ? -0.360 -3.357 -11.815 1.00 96.56 154 ASP A O 1
ATOM 1208 N N . PRO A 1 155 ? -0.453 -5.054 -10.325 1.00 96.38 155 PRO A N 1
ATOM 1209 C CA . PRO A 1 155 ? 0.953 -5.419 -10.417 1.00 96.38 155 PRO A CA 1
ATOM 1210 C C . PRO A 1 155 ? 1.163 -6.457 -11.526 1.00 96.38 155 PRO A C 1
ATOM 1212 O O . PRO A 1 155 ? 0.715 -7.596 -11.421 1.00 96.38 155 PRO A O 1
ATOM 1215 N N . THR A 1 156 ? 1.880 -6.081 -12.584 1.00 96.69 156 THR A N 1
ATOM 1216 C CA . THR A 1 156 ? 2.239 -6.983 -13.687 1.00 96.69 156 THR A CA 1
ATOM 1217 C C . THR A 1 156 ? 3.741 -7.259 -13.676 1.00 96.69 156 THR A C 1
ATOM 1219 O O . THR A 1 156 ? 4.547 -6.329 -13.644 1.00 96.69 156 THR A O 1
ATOM 1222 N N . TYR A 1 157 ? 4.123 -8.535 -13.711 1.00 95.75 157 TYR A N 1
ATOM 1223 C CA . TYR A 1 157 ? 5.514 -8.952 -13.885 1.00 95.75 157 TYR A CA 1
ATOM 1224 C C . TYR A 1 157 ? 5.871 -9.020 -15.373 1.00 95.75 157 TYR A C 1
ATOM 1226 O O . TYR A 1 157 ? 5.103 -9.552 -16.178 1.00 95.75 157 TYR A O 1
ATOM 1234 N N . HIS A 1 158 ? 7.051 -8.514 -15.721 1.00 91.06 158 HIS A N 1
ATOM 1235 C CA . HIS A 1 158 ? 7.628 -8.617 -17.053 1.00 91.06 158 HIS A CA 1
ATOM 1236 C C . HIS A 1 158 ? 8.980 -9.325 -16.977 1.00 91.06 158 HIS A C 1
ATOM 1238 O O . HIS A 1 158 ? 9.889 -8.872 -16.276 1.00 91.06 158 HIS A O 1
ATOM 1244 N N . ASP A 1 159 ? 9.120 -10.412 -17.738 1.00 90.25 159 ASP A N 1
ATOM 1245 C CA . ASP A 1 159 ? 10.410 -11.060 -17.963 1.00 90.25 159 ASP A CA 1
ATOM 1246 C C . ASP A 1 159 ? 11.382 -10.137 -18.706 1.00 90.25 159 ASP A C 1
ATOM 1248 O O . ASP A 1 159 ? 10.983 -9.171 -19.365 1.00 90.25 159 ASP A O 1
ATOM 1252 N N . LYS A 1 160 ? 12.683 -10.458 -18.622 1.00 84.44 160 LYS A N 1
ATOM 1253 C CA . LYS A 1 160 ? 13.710 -9.759 -19.404 1.00 84.44 160 LYS A CA 1
ATOM 1254 C C . LYS A 1 160 ? 13.325 -9.810 -20.884 1.00 84.44 160 LYS A C 1
ATOM 1256 O O . LYS A 1 160 ? 13.186 -10.890 -21.456 1.00 84.44 160 LYS A O 1
ATOM 1261 N N . PHE A 1 161 ? 13.230 -8.642 -21.511 1.00 76.38 161 PHE A N 1
ATOM 1262 C CA . PHE A 1 161 ? 12.943 -8.523 -22.935 1.00 76.38 161 PHE A CA 1
ATOM 1263 C C . PHE A 1 161 ? 13.904 -7.529 -23.588 1.00 76.38 161 PHE A C 1
ATOM 1265 O O . PHE A 1 161 ? 13.930 -6.342 -23.256 1.00 76.38 161 PHE A O 1
ATOM 1272 N N . GLY A 1 162 ? 14.728 -8.032 -24.511 1.00 76.06 162 GLY A N 1
ATOM 1273 C CA . GLY A 1 162 ? 15.793 -7.256 -25.143 1.00 76.06 162 GLY A CA 1
ATOM 1274 C C . GLY A 1 162 ? 16.744 -6.643 -24.108 1.00 76.06 162 GLY A C 1
ATOM 1275 O O . GLY A 1 162 ? 17.278 -7.339 -23.243 1.00 76.06 162 GLY A O 1
ATOM 1276 N N . GLY A 1 163 ? 16.934 -5.324 -24.192 1.00 76.56 163 GLY A N 1
ATOM 1277 C CA . GLY A 1 163 ? 17.760 -4.554 -23.259 1.00 76.56 163 GLY A CA 1
ATOM 1278 C C . GLY A 1 163 ? 17.083 -4.187 -21.934 1.00 76.56 163 GLY A C 1
ATOM 1279 O O . GLY A 1 163 ? 17.709 -3.493 -21.142 1.00 76.56 163 GLY A O 1
ATOM 1280 N N . ILE A 1 164 ? 15.831 -4.591 -21.684 1.00 79.69 164 ILE A N 1
ATOM 1281 C CA . ILE A 1 164 ? 15.085 -4.242 -20.465 1.00 79.69 164 ILE A CA 1
ATOM 1282 C C . ILE A 1 164 ? 15.157 -5.413 -19.471 1.00 79.69 164 ILE A C 1
ATOM 1284 O O . ILE A 1 164 ? 14.677 -6.503 -19.794 1.00 79.69 164 ILE A O 1
ATOM 1288 N N . PRO A 1 165 ? 15.746 -5.227 -18.272 1.00 86.69 165 PRO A N 1
ATOM 1289 C CA . PRO A 1 165 ? 15.774 -6.251 -17.229 1.00 86.69 165 PRO A CA 1
ATOM 1290 C C . PRO A 1 165 ? 14.370 -6.652 -16.757 1.00 86.69 165 PRO A C 1
ATOM 1292 O O . PRO A 1 165 ? 13.422 -5.876 -16.881 1.00 86.69 165 PRO A O 1
ATOM 1295 N N . ALA A 1 166 ? 14.248 -7.840 -16.161 1.00 91.75 166 ALA A N 1
ATOM 1296 C CA . ALA A 1 166 ? 13.003 -8.270 -15.528 1.00 91.75 166 ALA A CA 1
ATOM 1297 C C . ALA A 1 166 ? 12.595 -7.298 -14.408 1.00 91.75 166 ALA A C 1
ATOM 1299 O O . ALA A 1 166 ? 13.440 -6.852 -13.627 1.00 91.75 166 ALA A O 1
ATOM 1300 N N . HIS A 1 167 ? 11.314 -6.944 -14.351 1.00 94.31 167 HIS A N 1
ATOM 1301 C CA . HIS A 1 167 ? 10.796 -5.954 -13.408 1.00 94.31 167 HIS A CA 1
ATOM 1302 C C . HIS A 1 167 ? 9.284 -6.095 -13.221 1.00 94.31 167 HIS A C 1
ATOM 1304 O O . HIS A 1 167 ? 8.591 -6.727 -14.019 1.00 94.31 167 HIS A O 1
ATOM 1310 N N . PHE A 1 168 ? 8.762 -5.451 -12.179 1.00 96.25 168 PHE A N 1
ATOM 1311 C CA . PHE A 1 168 ? 7.329 -5.236 -12.021 1.00 96.25 168 PHE A CA 1
ATOM 1312 C C . PHE A 1 168 ? 6.931 -3.861 -12.537 1.00 96.25 168 PHE A C 1
ATOM 1314 O O . PHE A 1 168 ? 7.527 -2.843 -12.171 1.00 96.25 168 PHE A O 1
ATOM 1321 N N . GLN A 1 169 ? 5.874 -3.838 -13.336 1.00 95.81 169 GLN A N 1
ATOM 1322 C CA . GLN A 1 169 ? 5.176 -2.636 -13.746 1.00 95.81 169 GLN A CA 1
ATOM 1323 C C . GLN A 1 169 ? 3.817 -2.610 -13.045 1.00 95.81 169 GLN A C 1
ATOM 1325 O O . GLN A 1 169 ? 2.968 -3.474 -13.250 1.00 95.81 169 GLN A O 1
ATOM 1330 N N . VAL A 1 170 ? 3.622 -1.621 -12.179 1.00 97.69 170 VAL A N 1
ATOM 1331 C CA . VAL A 1 170 ? 2.490 -1.572 -11.255 1.00 97.69 170 VAL A CA 1
ATOM 1332 C C . VAL A 1 170 ? 1.653 -0.338 -11.546 1.00 97.69 170 VAL A C 1
ATOM 1334 O O . VAL A 1 170 ? 2.144 0.788 -11.435 1.00 97.69 170 VAL A O 1
ATOM 1337 N N . LYS A 1 171 ? 0.374 -0.516 -11.890 1.00 97.38 171 LYS A N 1
ATOM 1338 C CA . LYS A 1 171 ? -0.567 0.612 -11.942 1.00 97.38 171 LYS A CA 1
ATOM 1339 C C . LYS A 1 171 ? -0.918 1.027 -10.525 1.00 97.38 171 LYS A C 1
ATOM 1341 O O . LYS A 1 171 ? -1.311 0.189 -9.711 1.00 97.38 171 LYS A O 1
ATOM 1346 N N . ILE A 1 172 ? -0.807 2.320 -10.252 1.00 96.56 172 ILE A N 1
ATOM 1347 C CA . ILE A 1 172 ? -1.011 2.869 -8.914 1.00 96.56 172 ILE A CA 1
ATOM 1348 C C . ILE A 1 172 ? -2.004 4.028 -8.922 1.00 96.56 172 ILE A C 1
ATOM 1350 O O . ILE A 1 172 ? -2.151 4.747 -9.912 1.00 96.56 172 ILE A O 1
ATOM 1354 N N . ARG A 1 173 ? -2.659 4.237 -7.780 1.00 94.38 173 ARG A N 1
ATOM 1355 C CA . ARG A 1 173 ? -3.504 5.404 -7.506 1.00 94.38 173 ARG A CA 1
ATOM 1356 C C . ARG A 1 173 ? -2.968 6.155 -6.299 1.00 94.38 173 ARG A C 1
ATOM 1358 O O . ARG A 1 173 ? -2.875 5.598 -5.211 1.00 94.38 173 ARG A O 1
ATOM 1365 N N . ARG A 1 174 ? -2.650 7.440 -6.462 1.00 92.94 174 ARG A N 1
ATOM 1366 C CA . ARG A 1 174 ? -2.212 8.285 -5.344 1.00 92.94 174 ARG A CA 1
ATOM 1367 C C . ARG A 1 174 ? -3.355 8.482 -4.342 1.00 92.94 174 ARG A C 1
ATOM 1369 O O . ARG A 1 174 ? -4.418 8.963 -4.727 1.00 92.94 174 ARG A O 1
ATOM 1376 N N . LYS A 1 175 ? -3.117 8.155 -3.068 1.00 89.75 175 LYS A N 1
ATOM 1377 C CA . LYS A 1 175 ? -4.060 8.404 -1.961 1.00 89.75 175 LYS A CA 1
ATOM 1378 C C . LYS A 1 175 ? -3.831 9.765 -1.310 1.00 89.75 175 LYS A C 1
ATOM 1380 O O . LYS A 1 175 ? -4.781 10.401 -0.869 1.00 89.75 175 LYS A O 1
ATOM 1385 N N . GLY A 1 176 ? -2.579 10.218 -1.265 1.00 90.06 176 GLY A N 1
ATOM 1386 C CA . GLY A 1 176 ? -2.211 11.502 -0.680 1.00 90.06 176 GLY A CA 1
ATOM 1387 C C . GLY A 1 176 ? -0.857 11.456 0.015 1.00 90.06 176 GLY A C 1
ATOM 1388 O O . GLY A 1 176 ? -0.018 10.605 -0.284 1.00 90.06 176 GLY A O 1
ATOM 1389 N N . THR A 1 177 ? -0.671 12.394 0.936 1.00 91.38 177 THR A N 1
ATOM 1390 C CA . THR A 1 177 ? 0.523 12.522 1.770 1.00 91.38 177 THR A CA 1
ATOM 1391 C C . THR A 1 177 ? 0.087 12.514 3.230 1.00 91.38 177 THR A C 1
ATOM 1393 O O . THR A 1 177 ? -0.792 13.287 3.609 1.00 91.38 177 THR A O 1
ATOM 1396 N N . PHE A 1 178 ? 0.690 11.647 4.039 1.00 89.06 178 PHE A N 1
ATOM 1397 C CA . PHE A 1 178 ? 0.273 11.375 5.415 1.00 89.06 178 PHE A CA 1
ATOM 1398 C C . PHE A 1 178 ? 1.467 11.419 6.371 1.00 89.06 178 PHE A C 1
ATOM 1400 O O . PHE A 1 178 ? 2.616 11.328 5.946 1.00 89.06 178 PHE A O 1
ATOM 1407 N N . ALA A 1 179 ? 1.227 11.560 7.674 1.00 86.94 179 ALA A N 1
ATOM 1408 C CA . ALA A 1 179 ? 2.294 11.350 8.652 1.00 86.94 179 ALA A CA 1
ATOM 1409 C C . ALA A 1 179 ? 2.749 9.873 8.623 1.00 86.94 179 ALA A C 1
ATOM 1411 O O . ALA A 1 179 ? 1.944 9.008 8.257 1.00 86.94 179 ALA A O 1
ATOM 1412 N N . PRO A 1 180 ? 3.997 9.557 9.010 1.00 83.69 180 PRO A N 1
ATOM 1413 C CA . PRO A 1 180 ? 4.495 8.188 8.981 1.00 83.69 180 PRO A CA 1
ATOM 1414 C C . PRO A 1 180 ? 3.583 7.230 9.739 1.00 83.69 180 PRO A C 1
ATOM 1416 O O . PRO A 1 180 ? 3.178 7.512 10.868 1.00 83.69 180 PRO A O 1
ATOM 1419 N N . GLY A 1 181 ? 3.236 6.109 9.108 1.00 74.88 181 GLY A N 1
ATOM 1420 C CA . GLY A 1 181 ? 2.357 5.125 9.736 1.00 74.88 181 GLY A CA 1
ATOM 1421 C C . GLY A 1 181 ? 0.910 5.594 9.932 1.00 74.88 181 GLY A C 1
ATOM 1422 O O . GLY A 1 181 ? 0.214 4.986 10.740 1.00 74.88 181 GLY A O 1
ATOM 1423 N N . THR A 1 182 ? 0.453 6.627 9.208 1.00 75.25 182 THR A N 1
ATOM 1424 C CA . THR A 1 182 ? -0.946 7.106 9.157 1.00 75.25 182 THR A CA 1
ATOM 1425 C C . THR A 1 182 ? -1.492 7.063 7.721 1.00 75.25 182 THR A C 1
ATOM 1427 O O . THR A 1 182 ? -0.729 6.902 6.773 1.00 75.25 182 THR A O 1
ATOM 1430 N N . GLY A 1 183 ? -2.813 7.182 7.531 1.00 66.81 183 GLY A N 1
ATOM 1431 C CA . GLY A 1 183 ? -3.432 7.239 6.191 1.00 66.81 183 GLY A CA 1
ATOM 1432 C C . GLY A 1 183 ? -3.647 5.893 5.481 1.00 66.81 183 GLY A C 1
ATOM 1433 O O . GLY A 1 183 ? -4.140 5.871 4.349 1.00 66.81 183 GLY A O 1
ATOM 1434 N N . GLY A 1 184 ? -3.319 4.780 6.145 1.00 62.84 184 GLY A N 1
ATOM 1435 C CA . GLY A 1 184 ? -3.614 3.428 5.666 1.00 62.84 184 GLY A CA 1
ATOM 1436 C C . GLY A 1 184 ? -5.075 3.014 5.856 1.00 62.84 184 GLY A C 1
ATOM 1437 O O . GLY A 1 184 ? -5.791 3.583 6.682 1.00 62.84 184 GLY A O 1
ATOM 1438 N N . ASN A 1 185 ? -5.517 1.996 5.113 1.00 61.19 185 ASN A N 1
ATOM 1439 C CA . ASN A 1 185 ? -6.686 1.208 5.518 1.00 61.19 185 ASN A CA 1
ATOM 1440 C C . ASN A 1 185 ? -6.314 0.429 6.788 1.00 61.19 185 ASN A C 1
ATOM 1442 O O . ASN A 1 185 ? -5.541 -0.517 6.718 1.00 61.19 185 ASN A O 1
ATOM 1446 N N . TYR A 1 186 ? -6.833 0.823 7.951 1.00 59.84 186 TYR A N 1
ATOM 1447 C CA . TYR A 1 186 ? -6.708 0.011 9.163 1.00 59.84 186 TYR A CA 1
ATOM 1448 C C . TYR A 1 186 ? -7.918 -0.904 9.245 1.00 59.84 186 TYR A C 1
ATOM 1450 O O . TYR A 1 186 ? -9.044 -0.443 9.441 1.00 59.84 186 TYR A O 1
ATOM 1458 N N . THR A 1 187 ? -7.691 -2.206 9.114 1.00 53.97 187 THR A N 1
ATOM 1459 C CA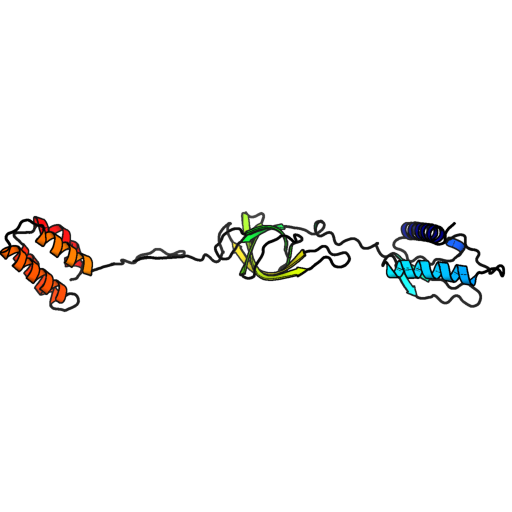 . THR A 1 187 ? -8.715 -3.192 9.457 1.00 53.97 187 THR A CA 1
ATOM 1460 C C . THR A 1 187 ? -8.757 -3.307 10.978 1.00 53.97 187 THR A C 1
ATOM 1462 O O . THR A 1 187 ? -7.877 -3.907 11.590 1.00 53.97 187 THR A O 1
ATOM 1465 N N . ILE A 1 188 ? -9.751 -2.680 11.609 1.00 62.09 188 ILE A N 1
ATOM 1466 C CA . ILE A 1 188 ? -9.897 -2.699 13.068 1.00 62.09 188 ILE A CA 1
ATOM 1467 C C . ILE A 1 188 ? -10.847 -3.835 13.441 1.00 62.09 188 ILE A C 1
ATOM 1469 O O . ILE A 1 188 ? -12.062 -3.732 13.277 1.00 62.09 188 ILE A O 1
ATOM 1473 N N . HIS A 1 189 ? -10.284 -4.933 13.941 1.00 56.97 189 HIS A N 1
ATOM 1474 C CA . HIS A 1 189 ? -11.055 -6.048 14.480 1.00 56.97 189 HIS A CA 1
ATOM 1475 C C . HIS A 1 189 ? -11.487 -5.735 15.916 1.00 56.97 189 HIS A C 1
ATOM 1477 O O . HIS A 1 189 ? -10.657 -5.635 16.817 1.00 56.97 189 HIS A O 1
ATOM 1483 N N . VAL A 1 190 ? -12.793 -5.597 16.133 1.00 69.69 190 VAL A N 1
ATOM 1484 C CA . VAL A 1 190 ? -13.396 -5.321 17.443 1.00 69.69 190 VAL A CA 1
ATOM 1485 C C . VAL A 1 190 ? -14.360 -6.447 17.787 1.00 69.69 190 VAL A C 1
ATOM 1487 O O . VAL A 1 190 ? -15.303 -6.690 17.043 1.00 69.69 190 VAL A O 1
ATOM 1490 N N . ASN A 1 191 ? -14.122 -7.128 18.907 1.00 60.56 191 ASN A N 1
ATOM 1491 C CA . ASN A 1 191 ? -14.949 -8.236 19.385 1.00 60.56 191 ASN A CA 1
ATOM 1492 C C . ASN A 1 191 ? -15.246 -8.079 20.879 1.00 60.56 191 ASN A C 1
ATOM 1494 O O . ASN A 1 191 ? -14.352 -7.710 21.646 1.00 60.56 191 ASN A O 1
ATOM 1498 N N . GLY A 1 192 ? -16.475 -8.414 21.283 1.00 74.31 192 GLY A N 1
ATOM 1499 C CA . GLY A 1 192 ? -16.951 -8.328 22.666 1.00 74.31 192 GLY A CA 1
ATOM 1500 C C . GLY A 1 192 ? -18.122 -7.358 22.864 1.00 74.31 192 GLY A C 1
ATOM 1501 O O . GLY A 1 192 ? -18.453 -6.535 22.009 1.00 74.31 192 GLY A O 1
ATOM 1502 N N . SER A 1 193 ? -18.781 -7.463 24.017 1.00 65.69 193 SER A N 1
ATOM 1503 C CA . SER A 1 193 ? -19.799 -6.494 24.430 1.00 65.69 193 SER A CA 1
ATOM 1504 C C . SER A 1 193 ? -19.132 -5.141 24.693 1.00 65.69 193 SER A C 1
ATOM 1506 O O . SER A 1 193 ? -18.085 -5.092 25.332 1.00 65.69 193 SER A O 1
ATOM 1508 N N . ASN A 1 194 ? -19.729 -4.043 24.222 1.00 66.19 194 ASN A N 1
ATOM 1509 C CA . ASN A 1 194 ? -19.141 -2.692 24.265 1.00 66.19 194 ASN A CA 1
ATOM 1510 C C . ASN A 1 194 ? -17.861 -2.491 23.439 1.00 66.19 194 ASN A C 1
ATOM 1512 O O . ASN A 1 194 ? -17.130 -1.532 23.682 1.00 66.19 194 ASN A O 1
ATOM 1516 N N . SER A 1 195 ? -17.580 -3.333 22.444 1.00 70.56 195 SER A N 1
ATOM 1517 C CA . SER A 1 195 ? -16.484 -3.057 21.515 1.00 70.56 195 SER A CA 1
ATOM 1518 C C . SER A 1 195 ? -16.755 -1.798 20.696 1.00 70.56 195 SER A C 1
ATOM 1520 O O . SER A 1 195 ? -17.785 -1.683 20.033 1.00 70.56 195 SER A O 1
ATOM 1522 N N . ARG A 1 196 ? -15.826 -0.841 20.756 1.00 70.50 196 ARG A N 1
ATOM 1523 C CA . ARG A 1 196 ? -15.948 0.466 20.109 1.00 70.50 196 ARG A CA 1
ATOM 1524 C C . ARG A 1 196 ? -14.651 0.852 19.434 1.00 70.50 196 ARG A C 1
ATOM 1526 O O . ARG A 1 196 ? -13.565 0.566 19.931 1.00 70.50 196 ARG A O 1
ATOM 1533 N N . VAL A 1 197 ? -14.796 1.552 18.321 1.00 67.19 197 VAL A N 1
ATOM 1534 C CA . VAL A 1 197 ? -13.694 2.167 17.593 1.00 67.19 197 VAL A CA 1
ATOM 1535 C C . VAL A 1 197 ? -14.034 3.635 17.443 1.00 67.19 197 VAL A C 1
ATOM 1537 O O . VAL A 1 197 ? -14.942 3.992 16.697 1.00 67.19 197 VAL A O 1
ATOM 1540 N N . ASN A 1 198 ? -13.306 4.481 18.165 1.00 66.88 198 ASN A N 1
ATOM 1541 C CA . ASN A 1 198 ? -13.445 5.925 18.061 1.00 66.88 198 ASN A CA 1
ATOM 1542 C C . ASN A 1 198 ? -12.304 6.453 17.195 1.00 66.88 198 ASN A C 1
ATOM 1544 O O . ASN A 1 198 ? -11.157 6.508 17.636 1.00 66.88 198 ASN A O 1
ATOM 1548 N N . VAL A 1 199 ? -12.610 6.834 15.955 1.00 66.44 199 VAL A N 1
ATOM 1549 C CA . VAL A 1 199 ? -11.647 7.509 15.078 1.00 66.44 199 VAL A CA 1
ATOM 1550 C C . VAL A 1 199 ? -11.883 9.009 15.188 1.00 66.44 199 VAL A C 1
ATOM 1552 O O . VAL A 1 199 ? -12.906 9.511 14.733 1.00 66.44 199 VAL A O 1
ATOM 1555 N N . ASN A 1 200 ? -10.934 9.716 15.804 1.00 60.12 200 ASN A N 1
ATOM 1556 C CA . ASN A 1 200 ? -10.939 11.177 15.934 1.00 60.12 200 ASN A CA 1
ATOM 1557 C C . ASN A 1 200 ? -12.214 11.761 16.589 1.00 60.12 200 ASN A C 1
ATOM 1559 O O . ASN A 1 200 ? -12.736 12.782 16.146 1.00 60.12 200 ASN A O 1
ATOM 1563 N N . SER A 1 201 ? -12.736 11.101 17.628 1.00 57.72 201 SER A N 1
ATOM 1564 C CA . SER A 1 201 ? -13.957 11.511 18.337 1.00 57.72 201 SER A CA 1
ATOM 1565 C C . SER A 1 201 ? -13.800 11.390 19.855 1.00 57.72 201 SER A C 1
ATOM 1567 O O . SER A 1 201 ? -13.081 10.515 20.343 1.00 57.72 201 SER A O 1
ATOM 1569 N N . THR A 1 202 ? -14.493 12.261 20.595 1.00 56.88 202 THR A N 1
ATOM 1570 C CA . THR A 1 202 ? -14.671 12.163 22.048 1.00 56.88 202 THR A CA 1
ATOM 1571 C C . THR A 1 202 ? -15.945 11.377 22.340 1.00 56.88 202 THR A C 1
ATOM 1573 O O . THR A 1 202 ? -17.052 11.834 22.055 1.00 56.88 202 THR A O 1
ATOM 1576 N N . ASP A 1 203 ? -15.785 10.184 22.904 1.00 58.34 203 ASP A N 1
ATOM 1577 C CA . ASP A 1 203 ? -16.901 9.312 23.263 1.00 58.34 203 ASP A CA 1
ATOM 1578 C C . ASP A 1 203 ? -17.596 9.805 24.540 1.00 58.34 203 ASP A C 1
ATOM 1580 O O . ASP A 1 203 ? -17.008 9.796 25.618 1.00 58.34 203 ASP A O 1
ATOM 1584 N N . ASN A 1 204 ? -18.857 10.225 24.404 1.00 62.78 204 ASN A N 1
ATOM 1585 C CA . ASN A 1 204 ? -19.735 10.633 25.509 1.00 62.78 204 ASN A CA 1
ATOM 1586 C C . ASN A 1 204 ? -20.840 9.603 25.792 1.00 62.78 204 ASN A C 1
ATOM 1588 O O . ASN A 1 204 ? -21.842 9.921 26.434 1.00 62.78 204 ASN A O 1
ATOM 1592 N N . SER A 1 205 ? -20.730 8.387 25.260 1.00 56.34 205 SER A N 1
ATOM 1593 C CA . SER A 1 205 ? -21.817 7.418 25.352 1.00 56.34 205 SER A CA 1
ATOM 1594 C C . SER A 1 205 ? -21.711 6.542 26.601 1.00 56.34 205 SER A C 1
ATOM 1596 O O . SER A 1 205 ? -20.707 5.872 26.843 1.00 56.34 205 SER A O 1
ATOM 1598 N N . ASN A 1 206 ? -22.796 6.509 27.376 1.00 50.53 206 ASN A N 1
ATOM 1599 C CA . ASN A 1 206 ? -22.986 5.627 28.524 1.00 50.53 206 ASN A CA 1
ATOM 1600 C C . ASN A 1 206 ? -23.588 4.295 28.040 1.00 50.53 206 ASN A C 1
ATOM 1602 O O . ASN A 1 206 ? -24.787 4.236 27.772 1.00 50.53 206 ASN A O 1
ATOM 1606 N N . ASN A 1 207 ? -22.771 3.249 27.872 1.00 50.69 207 ASN A N 1
ATOM 1607 C CA . ASN A 1 207 ? -23.275 1.918 27.512 1.00 50.69 207 ASN A CA 1
ATOM 1608 C C . ASN A 1 207 ? -23.504 1.068 28.757 1.00 50.69 207 ASN A C 1
ATOM 1610 O O . ASN A 1 207 ? -22.569 0.796 29.510 1.00 50.69 207 ASN A O 1
ATOM 1614 N N . ARG A 1 208 ? -24.725 0.553 28.899 1.00 55.44 208 ARG A N 1
ATOM 1615 C CA . ARG A 1 208 ? -25.047 -0.521 29.837 1.00 55.44 208 ARG A CA 1
ATOM 1616 C C . ARG A 1 208 ? -25.051 -1.843 29.080 1.00 55.44 208 ARG A C 1
ATOM 1618 O O . ARG A 1 208 ? -25.759 -1.991 28.089 1.00 55.44 208 ARG A O 1
ATOM 1625 N N . VAL A 1 209 ? -24.231 -2.791 29.525 1.00 50.84 209 VAL A N 1
ATOM 1626 C CA . VAL A 1 209 ? -24.291 -4.188 29.080 1.00 50.84 209 VAL A CA 1
ATOM 1627 C C . VAL A 1 209 ? -24.795 -5.007 30.251 1.00 50.84 209 VAL A C 1
ATOM 1629 O O . VAL A 1 209 ? -24.123 -5.080 31.274 1.00 50.84 209 VAL A O 1
ATOM 1632 N N . GLY A 1 210 ? -25.964 -5.620 30.062 1.00 54.16 210 GLY A N 1
ATOM 1633 C CA . GLY A 1 210 ? -26.549 -6.585 30.987 1.00 54.16 210 GLY A CA 1
ATOM 1634 C C . GLY A 1 210 ? -27.335 -5.966 32.139 1.00 54.16 210 GLY A C 1
ATOM 1635 O O . GLY A 1 210 ? -26.938 -6.118 33.287 1.00 54.16 210 GLY A O 1
ATOM 1636 N N . ASP A 1 211 ? -28.498 -5.369 31.864 1.00 55.09 211 ASP A N 1
ATOM 1637 C CA . ASP A 1 211 ? -29.474 -5.070 32.931 1.00 55.09 211 ASP A CA 1
ATOM 1638 C C . ASP A 1 211 ? -29.962 -6.368 33.630 1.00 55.09 211 ASP A C 1
ATOM 1640 O O . ASP A 1 211 ? -30.332 -6.350 34.803 1.00 55.09 211 ASP A O 1
ATOM 1644 N N . ASP A 1 212 ? -29.839 -7.528 32.966 1.00 61.25 212 ASP A N 1
ATOM 1645 C CA . ASP A 1 212 ? -30.156 -8.854 33.522 1.00 61.25 212 ASP A CA 1
ATOM 1646 C C . ASP A 1 212 ? -29.179 -9.350 34.604 1.00 61.25 212 ASP A C 1
ATOM 1648 O O . ASP A 1 212 ? -29.549 -10.196 35.425 1.00 61.25 212 ASP A O 1
ATOM 1652 N N . THR A 1 213 ? -27.928 -8.869 34.647 1.00 76.50 213 THR A N 1
ATOM 1653 C CA . THR A 1 213 ? -26.973 -9.390 35.642 1.00 76.50 213 THR A CA 1
ATOM 1654 C C . THR A 1 213 ? -27.248 -8.838 37.030 1.00 76.50 213 THR A C 1
ATOM 1656 O O . THR A 1 213 ? -27.059 -9.558 38.000 1.00 76.50 213 THR A O 1
ATOM 1659 N N . VAL A 1 214 ? -27.766 -7.611 37.144 1.00 88.25 214 VAL A N 1
ATOM 1660 C CA . VAL A 1 214 ? -28.048 -6.972 38.441 1.00 88.25 214 VAL A CA 1
ATOM 1661 C C . VAL A 1 214 ? -29.090 -7.765 39.230 1.00 88.25 214 VAL A C 1
ATOM 1663 O O . VAL A 1 214 ? -28.873 -8.066 40.403 1.00 88.25 214 VAL A O 1
ATOM 1666 N N . PHE A 1 215 ? -30.192 -8.162 38.586 1.00 91.12 215 PHE A N 1
ATOM 1667 C CA . PHE A 1 215 ? -31.236 -8.965 39.229 1.00 91.12 215 PHE A CA 1
ATOM 1668 C C . PHE A 1 215 ? -30.740 -10.365 39.590 1.00 91.12 215 PHE A C 1
ATOM 1670 O O . PHE A 1 215 ? -31.009 -10.845 40.691 1.00 91.12 215 PHE A O 1
ATOM 1677 N N . ARG A 1 216 ? -29.969 -11.002 38.702 1.00 89.75 216 ARG A N 1
ATOM 1678 C CA . ARG A 1 216 ? -29.371 -12.314 38.972 1.00 89.75 216 ARG A CA 1
ATOM 1679 C C . ARG A 1 216 ? -28.402 -12.262 40.153 1.00 89.75 216 ARG A C 1
ATOM 1681 O O . ARG A 1 216 ? -28.476 -13.103 41.045 1.00 89.75 216 ARG A O 1
ATOM 1688 N N . ASP A 1 217 ? -27.508 -11.283 40.178 1.00 90.25 217 ASP A N 1
ATOM 1689 C CA . ASP A 1 217 ? -26.478 -11.161 41.208 1.00 90.25 217 ASP A CA 1
ATOM 1690 C C . ASP A 1 217 ? -27.109 -10.810 42.567 1.00 90.25 217 ASP A C 1
ATOM 1692 O O . ASP A 1 217 ? -26.692 -11.335 43.600 1.00 90.25 217 ASP A O 1
ATOM 1696 N N . LEU A 1 218 ? -28.191 -10.022 42.565 1.00 93.38 218 LEU A N 1
ATOM 1697 C CA . LEU A 1 218 ? -29.011 -9.764 43.747 1.00 93.38 218 LEU A CA 1
ATOM 1698 C C . LEU A 1 218 ? -29.717 -11.033 44.254 1.00 93.38 218 LEU A C 1
ATOM 1700 O O . LEU A 1 218 ? -29.688 -11.310 45.454 1.00 93.38 218 LEU A O 1
ATOM 1704 N N . GLN A 1 219 ? -30.311 -11.839 43.365 1.00 93.19 219 GLN A N 1
ATOM 1705 C CA . GLN A 1 219 ? -30.920 -13.124 43.740 1.00 93.19 219 GLN A CA 1
ATOM 1706 C C . GLN A 1 219 ? -29.889 -14.070 44.372 1.00 93.19 219 GLN A C 1
ATOM 1708 O O . GLN A 1 219 ? -30.182 -14.706 45.386 1.00 93.19 219 GLN A O 1
ATOM 1713 N N . VAL A 1 220 ? -28.674 -14.128 43.816 1.00 93.44 220 VAL A N 1
ATOM 1714 C CA . VAL A 1 220 ? -27.562 -14.926 44.356 1.00 93.44 220 VAL A CA 1
ATOM 1715 C C . VAL A 1 220 ? -27.104 -14.398 45.719 1.00 93.44 220 VAL A C 1
ATOM 1717 O O . VAL A 1 220 ? -26.895 -15.192 46.636 1.00 93.44 220 VAL A O 1
ATOM 1720 N N . ALA A 1 221 ? -26.984 -13.079 45.889 1.00 92.69 221 ALA A N 1
ATOM 1721 C CA . ALA A 1 221 ? -26.607 -12.469 47.163 1.00 92.69 221 ALA A CA 1
ATOM 1722 C C . ALA A 1 221 ? -27.630 -12.774 48.269 1.00 92.69 221 ALA A C 1
ATOM 1724 O O . ALA A 1 221 ? -27.246 -13.144 49.377 1.00 92.69 221 ALA A O 1
ATOM 1725 N N . VAL A 1 222 ? -28.928 -12.698 47.956 1.00 93.94 222 VAL A N 1
ATOM 1726 C CA . VAL A 1 222 ? -30.002 -13.072 48.888 1.00 93.94 222 VAL A CA 1
ATOM 1727 C C . VAL A 1 222 ? -29.971 -14.569 49.193 1.00 93.94 222 VAL A C 1
ATOM 1729 O O . VAL A 1 222 ? -30.067 -14.947 50.357 1.00 93.94 222 VAL A O 1
ATOM 1732 N N . GLN A 1 223 ? -29.767 -15.430 48.193 1.00 93.00 223 GLN A N 1
ATOM 1733 C CA . GLN A 1 223 ? -29.694 -16.881 48.397 1.00 93.00 223 GLN A CA 1
ATOM 1734 C C . GLN A 1 223 ? -28.530 -17.292 49.317 1.00 93.00 223 GLN A C 1
ATOM 1736 O O . GLN A 1 223 ? -28.668 -18.230 50.100 1.00 93.00 223 GLN A O 1
ATOM 1741 N N . ASN A 1 224 ? -27.403 -16.578 49.245 1.00 91.38 224 ASN A N 1
ATOM 1742 C CA . ASN A 1 224 ? -26.180 -16.875 50.000 1.00 91.38 224 ASN A CA 1
ATOM 1743 C C . ASN A 1 224 ? -26.024 -16.043 51.286 1.00 91.38 224 ASN A C 1
ATOM 1745 O O . ASN A 1 224 ? -24.976 -16.086 51.927 1.00 91.38 224 ASN A O 1
ATOM 1749 N N . SER A 1 225 ? -27.047 -15.281 51.667 1.00 88.75 225 SER A N 1
ATOM 1750 C CA . SER A 1 225 ? -26.991 -14.328 52.783 1.00 88.75 225 SER A CA 1
ATOM 1751 C C . SER A 1 225 ? -27.029 -14.957 54.181 1.00 88.75 225 SER A C 1
ATOM 1753 O O . SER A 1 225 ? -26.768 -14.269 55.166 1.00 88.75 225 SER A O 1
ATOM 1755 N N . GLY A 1 226 ? -27.372 -16.246 54.283 1.00 88.69 226 GLY A N 1
ATOM 1756 C CA . GLY A 1 226 ? -27.573 -16.930 55.565 1.00 88.69 226 GLY A CA 1
ATOM 1757 C C . GLY A 1 226 ? -28.869 -16.544 56.290 1.00 88.69 226 GLY A C 1
ATOM 1758 O O . GLY A 1 226 ? -28.997 -16.835 57.475 1.00 88.69 226 GLY A O 1
ATOM 1759 N N . LEU A 1 227 ? -29.808 -15.885 55.602 1.00 91.06 227 LEU A N 1
ATOM 1760 C CA . LEU A 1 227 ? -31.144 -15.573 56.117 1.00 91.06 227 LEU A CA 1
ATOM 1761 C C . LEU A 1 227 ? -32.035 -16.821 56.210 1.00 91.06 227 LEU A C 1
ATOM 1763 O O . LEU A 1 227 ? -31.794 -17.838 55.556 1.00 91.06 227 LEU A O 1
ATOM 1767 N N . ASP A 1 228 ? -33.115 -16.713 56.983 1.00 93.25 228 ASP A N 1
ATOM 1768 C CA . ASP A 1 228 ? -34.122 -17.765 57.079 1.00 93.25 228 ASP A CA 1
ATOM 1769 C C . ASP A 1 228 ? -34.823 -17.994 55.734 1.00 93.25 228 ASP A C 1
ATOM 1771 O O . ASP A 1 228 ? -35.115 -17.063 54.979 1.00 93.25 228 ASP A O 1
ATOM 1775 N N . ALA A 1 229 ? -35.174 -19.252 55.453 1.00 90.44 229 ALA A N 1
ATOM 1776 C CA . ALA A 1 229 ? -35.777 -19.648 54.179 1.00 90.44 229 ALA A CA 1
ATOM 1777 C C . ALA A 1 229 ? -37.072 -18.878 53.844 1.00 90.44 229 ALA A C 1
ATOM 1779 O O . ALA A 1 229 ? -37.344 -18.599 52.677 1.00 90.44 229 ALA A O 1
ATOM 1780 N N . SER A 1 230 ? -37.854 -18.503 54.863 1.00 91.44 230 SER A N 1
ATOM 1781 C CA . SER A 1 230 ? -39.057 -17.672 54.704 1.00 91.44 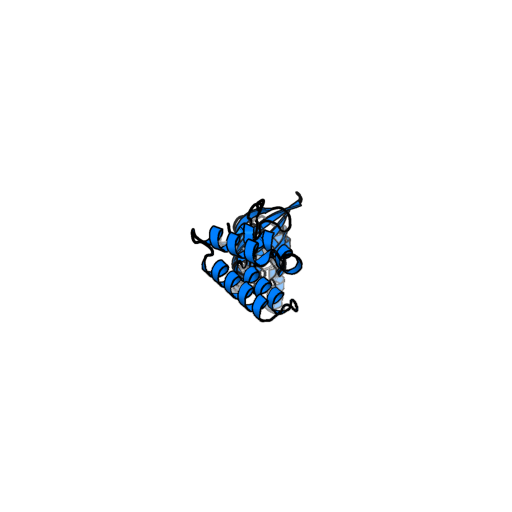230 SER A CA 1
ATOM 1782 C C . SER A 1 230 ? -38.726 -16.272 54.175 1.00 91.44 230 SER A C 1
ATOM 1784 O O . SER A 1 230 ? -39.428 -15.755 53.307 1.00 91.44 230 SER A O 1
ATOM 1786 N N . ASP A 1 231 ? -37.659 -15.658 54.678 1.00 91.94 231 ASP A N 1
ATOM 1787 C CA . ASP A 1 231 ? -37.276 -14.295 54.309 1.00 91.94 231 ASP A CA 1
ATOM 1788 C C . ASP A 1 231 ? -36.604 -14.265 52.935 1.00 91.94 231 ASP A C 1
ATOM 1790 O O . ASP A 1 231 ? -36.914 -13.400 52.114 1.00 91.94 231 ASP A O 1
ATOM 1794 N N . ILE A 1 232 ? -35.790 -15.283 52.630 1.00 92.94 232 ILE A N 1
ATOM 1795 C CA . ILE A 1 232 ? -35.242 -15.508 51.286 1.00 92.94 232 ILE A CA 1
ATOM 1796 C C . ILE A 1 232 ? -36.374 -15.624 50.259 1.00 92.94 232 ILE A C 1
ATOM 1798 O O . ILE A 1 232 ? -36.329 -14.957 49.227 1.00 92.94 232 ILE A O 1
ATOM 1802 N N . ALA A 1 233 ? -37.408 -16.423 50.539 1.00 93.31 233 ALA A N 1
ATOM 1803 C CA . ALA A 1 233 ? -38.521 -16.621 49.611 1.00 93.31 233 ALA A CA 1
ATOM 1804 C C . ALA A 1 233 ? -39.294 -15.320 49.330 1.00 93.31 233 ALA A C 1
ATOM 1806 O O . ALA A 1 233 ? -39.639 -15.046 48.177 1.00 93.31 233 ALA A O 1
ATOM 1807 N N . LYS A 1 234 ? -39.531 -14.495 50.361 1.00 92.56 234 LYS A N 1
ATOM 1808 C CA . LYS A 1 234 ? -40.195 -13.188 50.214 1.00 92.56 234 LYS A CA 1
ATOM 1809 C C . LYS A 1 234 ? -39.371 -12.229 49.358 1.00 92.56 234 LYS A C 1
ATOM 1811 O O . LYS A 1 234 ? -39.901 -11.659 48.406 1.00 92.56 234 LYS A O 1
ATOM 1816 N N . LEU A 1 235 ? -38.076 -12.100 49.652 1.00 93.81 235 LEU A N 1
ATOM 1817 C CA . LEU A 1 235 ? -37.173 -11.245 48.882 1.00 93.81 235 LEU A CA 1
ATOM 1818 C C . LEU A 1 235 ? -37.057 -11.719 47.431 1.00 93.81 235 LEU A C 1
ATOM 1820 O O . LEU A 1 235 ? -37.157 -10.910 46.518 1.00 93.81 235 LEU A O 1
ATOM 1824 N N . GLN A 1 236 ? -36.921 -13.024 47.189 1.00 94.19 236 GLN A N 1
ATOM 1825 C CA . GLN A 1 236 ? -36.860 -13.567 45.829 1.00 94.19 236 GLN A CA 1
ATOM 1826 C C . GLN A 1 236 ? -38.157 -13.389 45.037 1.00 94.19 236 GLN A C 1
ATOM 1828 O O . GLN A 1 236 ? -38.098 -13.282 43.813 1.00 94.19 236 GLN A O 1
ATOM 1833 N N . SER A 1 237 ? -39.324 -13.393 45.689 1.00 94.19 237 SER A N 1
ATOM 1834 C CA . SER A 1 237 ? -40.577 -13.027 45.016 1.00 94.19 237 SER A CA 1
ATOM 1835 C C . SER A 1 237 ? -40.529 -11.568 44.588 1.00 94.19 237 SER A C 1
ATOM 1837 O O . SER A 1 237 ? -40.600 -11.292 43.399 1.00 94.19 237 SER A O 1
ATOM 1839 N N . SER A 1 238 ? -40.259 -10.662 45.529 1.00 93.88 238 SER A N 1
ATOM 1840 C CA . SER A 1 238 ? -40.231 -9.223 45.258 1.00 93.88 238 SER A CA 1
ATOM 1841 C C . SER A 1 238 ? -39.177 -8.832 44.210 1.00 93.88 238 SER A C 1
ATOM 1843 O O . SER A 1 238 ? -39.442 -7.998 43.350 1.00 93.88 238 SER A O 1
ATOM 1845 N N . ILE A 1 239 ? -38.010 -9.490 44.194 1.00 94.19 239 ILE A N 1
ATOM 1846 C CA . ILE A 1 239 ? -36.995 -9.283 43.148 1.00 94.19 239 ILE A CA 1
ATOM 1847 C C . ILE A 1 239 ? -37.513 -9.723 41.771 1.00 94.19 239 ILE A C 1
ATOM 1849 O O . ILE A 1 239 ? -37.233 -9.048 40.784 1.00 94.19 239 ILE A O 1
ATOM 1853 N N . ARG A 1 240 ? -38.253 -10.838 41.678 1.00 93.94 240 ARG A N 1
ATOM 1854 C CA . ARG A 1 240 ? -38.838 -11.312 40.410 1.00 93.94 240 ARG A CA 1
ATOM 1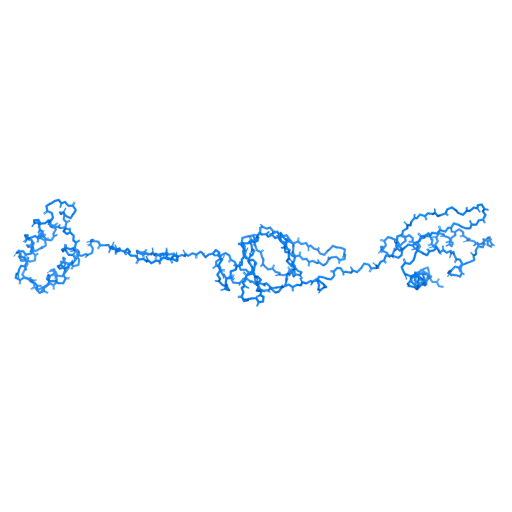855 C C . ARG A 1 240 ? -39.974 -10.415 39.934 1.00 93.94 240 ARG A C 1
ATOM 1857 O O . ARG A 1 240 ? -40.035 -10.125 38.742 1.00 93.94 240 ARG A O 1
ATOM 1864 N N . ASP A 1 241 ? -40.819 -9.957 40.850 1.00 92.62 241 ASP A N 1
ATOM 1865 C CA . ASP A 1 241 ? -41.924 -9.045 40.552 1.00 92.62 241 ASP A CA 1
ATOM 1866 C C . ASP A 1 241 ? -41.363 -7.720 40.002 1.00 92.62 241 ASP A C 1
ATOM 1868 O O . ASP A 1 241 ? -41.694 -7.319 38.883 1.00 92.62 241 ASP A O 1
ATOM 1872 N N . MET A 1 242 ? -40.359 -7.150 40.679 1.00 92.94 242 MET A N 1
ATOM 1873 C CA . MET A 1 242 ? -39.610 -5.979 40.210 1.00 92.94 242 MET A CA 1
ATOM 1874 C C . MET A 1 242 ? -38.910 -6.218 38.863 1.00 92.94 242 MET A C 1
ATOM 1876 O O . MET A 1 242 ? -38.999 -5.368 37.978 1.00 92.94 242 MET A O 1
ATOM 1880 N N . GLN A 1 243 ? -38.251 -7.367 38.667 1.00 92.62 243 GLN A N 1
ATOM 1881 C CA . GLN A 1 243 ? -37.597 -7.710 37.395 1.00 92.62 243 GLN A CA 1
ATOM 1882 C C . GLN A 1 243 ? -38.604 -7.776 36.239 1.00 92.62 243 GLN A C 1
ATOM 1884 O O . GLN A 1 243 ? -38.328 -7.282 35.149 1.00 92.62 243 GLN A O 1
ATOM 1889 N N . SER A 1 244 ? -39.786 -8.352 36.475 1.00 90.88 244 SER A N 1
ATOM 1890 C CA . SER A 1 244 ? -40.842 -8.464 35.463 1.00 90.88 244 SER A CA 1
ATOM 1891 C C . SER A 1 244 ? -41.466 -7.116 35.086 1.00 90.88 244 SER A C 1
ATOM 1893 O O . SER A 1 244 ? -41.991 -6.966 33.984 1.00 90.88 244 SER A O 1
ATOM 1895 N N . ALA A 1 245 ? -41.373 -6.128 35.980 1.00 91.88 245 ALA A N 1
ATOM 1896 C CA . ALA A 1 245 ? -41.908 -4.792 35.776 1.00 91.88 245 ALA A CA 1
ATOM 1897 C C . ALA A 1 245 ? -40.930 -3.834 35.072 1.00 91.88 245 ALA A C 1
ATOM 1899 O O . ALA A 1 245 ? -41.339 -2.723 34.730 1.00 91.88 245 ALA A O 1
ATOM 1900 N N . VAL A 1 246 ? -39.669 -4.216 34.831 1.00 89.00 246 VAL A N 1
ATOM 1901 C CA . VAL A 1 246 ? -38.667 -3.350 34.177 1.00 89.00 246 VAL A CA 1
ATOM 1902 C C . VAL A 1 246 ? -39.185 -2.841 32.826 1.00 89.00 246 VAL A C 1
ATOM 1904 O O . VAL A 1 246 ? -39.673 -3.604 31.996 1.00 89.00 246 VAL A O 1
ATOM 1907 N N . GLY A 1 247 ? -39.084 -1.527 32.602 1.00 86.25 247 GLY A N 1
ATOM 1908 C CA . GLY A 1 247 ? -39.566 -0.876 31.377 1.00 86.25 247 GLY A CA 1
ATOM 1909 C C . GLY A 1 247 ? -41.082 -0.644 31.323 1.00 86.25 247 GLY A C 1
ATOM 1910 O O . GLY A 1 247 ? -41.580 -0.113 30.330 1.00 86.25 247 GLY A O 1
ATOM 1911 N N . THR A 1 248 ? -41.822 -0.997 32.377 1.00 90.56 248 THR A N 1
ATOM 1912 C CA . THR A 1 248 ? -43.258 -0.719 32.503 1.00 90.56 248 THR A CA 1
ATOM 1913 C C . THR A 1 248 ? -43.524 0.418 33.503 1.00 90.56 248 THR A C 1
ATOM 1915 O O . THR A 1 248 ? -42.705 0.664 34.392 1.00 90.56 248 THR A O 1
ATOM 1918 N N . PRO A 1 249 ? -44.684 1.103 33.434 1.00 90.19 249 PRO A N 1
ATOM 1919 C CA . PRO A 1 249 ? -45.034 2.158 34.391 1.00 90.19 249 PRO A CA 1
ATOM 1920 C C . PRO A 1 249 ? -45.134 1.688 35.852 1.00 90.19 249 PRO A C 1
ATOM 1922 O O . PRO A 1 249 ? -45.091 2.519 36.759 1.00 90.19 249 PRO A O 1
ATOM 1925 N N . THR A 1 250 ? -45.284 0.381 36.096 1.00 91.94 250 THR A N 1
ATOM 1926 C CA . THR A 1 250 ? -45.414 -0.184 37.446 1.00 91.94 250 THR A CA 1
ATOM 1927 C C . THR A 1 250 ? -44.068 -0.421 38.128 1.00 91.94 250 THR A C 1
ATOM 1929 O O . THR A 1 250 ? -44.053 -0.588 39.345 1.00 91.94 250 THR A O 1
ATOM 1932 N N . PHE A 1 251 ? -42.939 -0.339 37.406 1.00 93.81 251 PHE A N 1
ATOM 1933 C CA . PHE A 1 251 ? -41.601 -0.586 37.963 1.00 93.81 251 PHE A CA 1
ATOM 1934 C C . PHE A 1 251 ? -41.308 0.246 39.213 1.00 93.81 251 PHE A C 1
ATOM 1936 O O . PHE A 1 251 ? -40.773 -0.254 40.197 1.00 93.81 251 PHE A O 1
ATOM 1943 N N . LYS A 1 252 ? -41.707 1.521 39.201 1.00 93.88 252 LYS A N 1
ATOM 1944 C CA . LYS A 1 252 ? -41.508 2.422 40.337 1.00 93.88 252 LYS A CA 1
ATOM 1945 C C . LYS A 1 252 ? -42.218 1.938 41.604 1.00 93.88 252 LYS A C 1
ATOM 1947 O O . LYS A 1 252 ? -41.661 2.105 42.685 1.00 93.88 252 LYS A O 1
ATOM 1952 N N . SER A 1 253 ? -43.418 1.367 41.470 1.00 94.06 253 SER A N 1
ATOM 1953 C CA . SER A 1 253 ? -44.160 0.802 42.604 1.00 94.06 253 SER A CA 1
ATOM 1954 C C . SER A 1 253 ? -43.441 -0.431 43.134 1.00 94.06 253 SER A C 1
ATOM 1956 O O . SER A 1 253 ? -43.090 -0.467 44.306 1.00 94.06 253 SER A O 1
ATOM 1958 N N . GLU A 1 254 ? -43.101 -1.370 42.248 1.00 94.56 254 GLU A N 1
ATOM 1959 C CA . GLU A 1 254 ? -42.409 -2.610 42.622 1.00 94.56 254 GLU A CA 1
ATOM 1960 C C . GLU A 1 254 ? -41.043 -2.345 43.274 1.00 94.56 254 GLU A C 1
ATOM 1962 O O . GLU A 1 254 ? -40.666 -2.998 44.243 1.00 94.56 254 GLU A O 1
ATOM 1967 N N . TYR A 1 255 ? -40.307 -1.337 42.796 1.00 94.19 255 TYR A N 1
ATOM 1968 C CA . TYR A 1 255 ? -39.058 -0.897 43.416 1.00 94.19 255 TYR A CA 1
ATOM 1969 C C . TYR A 1 255 ? -39.281 -0.339 44.829 1.00 94.19 255 TYR A C 1
ATOM 1971 O O . TYR A 1 255 ? -38.511 -0.639 45.742 1.00 94.19 255 TYR A O 1
ATOM 1979 N N . GLN A 1 256 ? -40.320 0.475 45.035 1.00 94.06 256 GLN A N 1
ATOM 1980 C CA . GLN A 1 256 ? -40.648 1.017 46.357 1.00 94.06 256 GLN A CA 1
ATOM 1981 C C . GLN A 1 256 ? -41.062 -0.092 47.330 1.00 94.06 256 GLN A C 1
ATOM 1983 O O . GLN A 1 256 ? -40.569 -0.116 48.461 1.00 94.06 256 GLN A O 1
ATOM 1988 N N . ASP A 1 257 ? -41.888 -1.028 46.865 1.00 93.06 257 ASP A N 1
ATOM 1989 C CA . ASP A 1 257 ? -42.344 -2.185 47.633 1.00 93.06 257 ASP A CA 1
ATOM 1990 C C . ASP A 1 257 ? -41.167 -3.103 47.998 1.00 93.06 257 ASP A C 1
ATOM 1992 O O . ASP A 1 257 ? -41.031 -3.512 49.156 1.00 93.06 257 ASP A O 1
ATOM 1996 N N . PHE A 1 258 ? -40.244 -3.337 47.056 1.00 94.88 258 PHE A N 1
ATOM 1997 C CA . PHE A 1 258 ? -38.999 -4.060 47.312 1.00 94.88 258 PHE A CA 1
ATOM 1998 C C . PHE A 1 258 ? -38.154 -3.370 48.383 1.00 94.88 258 PHE A C 1
ATOM 2000 O O . PHE A 1 258 ? -37.804 -4.011 49.369 1.00 94.88 258 PHE A O 1
ATOM 2007 N N . ILE A 1 259 ? -37.850 -2.073 48.245 1.00 94.19 259 ILE A N 1
ATOM 2008 C CA . ILE A 1 259 ? -37.022 -1.335 49.216 1.00 94.19 259 ILE A CA 1
ATOM 2009 C C . ILE A 1 259 ? -37.661 -1.334 50.612 1.00 94.19 259 ILE A C 1
ATOM 2011 O O . ILE A 1 259 ? -36.954 -1.468 51.613 1.00 94.19 259 ILE A O 1
ATOM 2015 N N . GLN A 1 260 ? -38.989 -1.228 50.695 1.00 92.69 260 GLN A N 1
ATOM 2016 C CA . GLN A 1 260 ? -39.701 -1.268 51.968 1.00 92.69 260 GLN A CA 1
ATOM 2017 C C . GLN A 1 260 ? -39.657 -2.664 52.609 1.00 92.69 260 GLN A C 1
ATOM 2019 O O . GLN A 1 260 ? -39.370 -2.774 53.803 1.00 92.69 260 GLN A O 1
ATOM 2024 N N . GLY A 1 261 ? -39.870 -3.728 51.828 1.00 88.56 261 GLY A N 1
ATOM 2025 C CA . GLY A 1 261 ? -39.744 -5.117 52.290 1.00 88.56 261 GLY A CA 1
ATOM 2026 C C . GLY A 1 261 ? -38.302 -5.536 52.605 1.00 88.56 261 GLY A C 1
ATOM 2027 O O . GLY A 1 261 ? -38.066 -6.421 53.426 1.00 88.56 261 GLY A O 1
ATOM 2028 N N . ALA A 1 262 ? -37.332 -4.863 51.990 1.00 90.50 262 ALA A N 1
ATOM 2029 C CA . ALA A 1 262 ? -35.898 -5.079 52.122 1.00 90.50 262 ALA A CA 1
ATOM 2030 C C . ALA A 1 262 ? -35.238 -4.311 53.276 1.00 90.50 262 ALA A C 1
ATOM 2032 O O . ALA A 1 262 ? -34.052 -4.526 53.534 1.00 90.50 262 ALA A O 1
ATOM 2033 N N . ALA A 1 263 ? -35.958 -3.417 53.963 1.00 89.94 263 ALA A N 1
ATOM 2034 C CA . ALA A 1 263 ? -35.372 -2.449 54.894 1.00 89.94 263 ALA A CA 1
ATOM 2035 C C . ALA A 1 263 ? -34.514 -3.089 56.005 1.00 89.94 263 ALA A C 1
ATOM 2037 O O . ALA A 1 263 ? -33.508 -2.522 56.430 1.00 89.94 263 ALA A O 1
ATOM 2038 N N . THR A 1 264 ? -34.870 -4.295 56.451 1.00 90.62 264 THR A N 1
ATOM 2039 C CA . THR A 1 264 ? -34.124 -5.046 57.475 1.00 90.62 264 THR A CA 1
ATOM 2040 C C . THR A 1 264 ? -32.855 -5.718 56.927 1.00 90.62 264 THR A C 1
ATOM 2042 O O . THR A 1 264 ? -31.946 -6.031 57.691 1.00 90.62 264 THR A O 1
ATOM 2045 N N . TYR A 1 265 ? -32.741 -5.886 55.608 1.00 91.06 265 TYR A N 1
ATOM 2046 C CA . TYR A 1 265 ? -31.668 -6.621 54.922 1.00 91.06 265 TYR A CA 1
ATOM 2047 C C . TYR A 1 265 ? -30.756 -5.700 54.098 1.00 91.06 265 TYR A C 1
ATOM 2049 O O . TYR A 1 265 ? -30.081 -6.126 53.157 1.00 91.06 265 TYR A O 1
ATOM 2057 N N . MET A 1 266 ? -30.709 -4.414 54.455 1.00 90.81 266 MET A N 1
ATOM 2058 C CA . MET A 1 266 ? -29.963 -3.397 53.712 1.00 90.81 266 MET A CA 1
ATOM 2059 C C . MET A 1 266 ? -28.467 -3.695 53.610 1.00 90.81 266 MET A C 1
ATOM 2061 O O . MET A 1 266 ? -27.850 -3.301 52.629 1.00 90.81 266 MET A O 1
ATOM 2065 N N . THR A 1 267 ? -27.866 -4.430 54.542 1.00 91.25 267 THR A N 1
ATOM 2066 C CA . THR A 1 267 ? -26.453 -4.836 54.432 1.00 91.25 267 THR A CA 1
ATOM 2067 C C . THR A 1 267 ? -26.176 -5.700 53.198 1.00 91.25 267 THR A C 1
ATOM 2069 O O . THR A 1 267 ? -25.088 -5.618 52.636 1.00 91.25 267 THR A O 1
ATOM 2072 N N . ILE A 1 268 ? -27.166 -6.475 52.745 1.00 91.25 268 ILE A N 1
ATOM 2073 C CA . ILE A 1 268 ? -27.095 -7.330 51.552 1.00 91.25 268 ILE A CA 1
ATOM 2074 C C . ILE A 1 268 ? -27.513 -6.541 50.304 1.00 91.25 268 ILE A C 1
ATOM 2076 O O . ILE A 1 268 ? -26.947 -6.724 49.231 1.00 91.25 268 ILE A O 1
ATOM 2080 N N . ILE A 1 269 ? -28.499 -5.651 50.444 1.00 91.56 269 ILE A N 1
ATOM 2081 C CA . ILE A 1 269 ? -29.212 -5.039 49.311 1.00 91.56 269 ILE A CA 1
ATOM 2082 C C . ILE A 1 269 ? -28.611 -3.690 48.891 1.00 91.56 269 ILE A C 1
ATOM 2084 O O . ILE A 1 269 ? -28.618 -3.361 47.705 1.00 91.56 269 ILE A O 1
ATOM 2088 N N . SER A 1 270 ? -28.020 -2.930 49.822 1.00 92.38 270 SER A N 1
ATOM 2089 C CA . SER A 1 270 ? -27.442 -1.597 49.561 1.00 92.38 270 SER A CA 1
ATOM 2090 C C . SER A 1 270 ? -26.496 -1.534 48.356 1.00 92.38 270 SER A C 1
ATOM 2092 O O . SER A 1 270 ? -26.613 -0.573 47.593 1.00 92.38 270 SER A O 1
ATOM 2094 N N . PRO A 1 271 ? -25.596 -2.516 48.121 1.00 93.12 271 PRO A N 1
ATOM 2095 C CA . PRO A 1 271 ? -24.688 -2.483 46.971 1.00 93.12 271 PRO A CA 1
ATOM 2096 C C . PRO A 1 271 ? -25.401 -2.445 45.610 1.00 93.12 271 PRO A C 1
ATOM 2098 O O . PRO A 1 271 ? -24.830 -1.963 44.636 1.00 93.12 271 PRO A O 1
ATOM 2101 N N . PHE A 1 272 ? -26.648 -2.918 45.542 1.00 92.31 272 PHE A N 1
ATOM 2102 C CA . PHE A 1 272 ? -27.427 -3.025 44.307 1.00 92.31 272 PHE A CA 1
ATOM 2103 C C . PHE A 1 272 ? -28.357 -1.823 44.073 1.00 92.31 272 PHE A C 1
ATOM 2105 O O . PHE A 1 272 ? -28.793 -1.597 42.946 1.00 92.31 272 PHE A O 1
ATOM 2112 N N . ILE A 1 273 ? -28.629 -1.006 45.099 1.00 91.50 273 ILE A N 1
ATOM 2113 C CA . ILE A 1 273 ? -29.558 0.138 45.022 1.00 91.50 273 ILE A CA 1
ATOM 2114 C C . ILE A 1 273 ? -29.202 1.142 43.913 1.00 91.50 273 ILE A C 1
ATOM 2116 O O . ILE A 1 273 ? -30.112 1.555 43.187 1.00 91.50 273 ILE A O 1
ATOM 2120 N N . PRO A 1 274 ? -27.931 1.540 43.704 1.00 90.50 274 PRO A N 1
ATOM 2121 C CA . PRO A 1 274 ? -27.599 2.461 42.618 1.00 90.50 274 PRO A CA 1
ATOM 2122 C C . PRO A 1 274 ? -27.941 1.896 41.233 1.00 90.50 274 PRO A C 1
ATOM 2124 O O . PRO A 1 274 ? -28.407 2.631 40.368 1.00 90.50 274 PRO A O 1
ATOM 2127 N N . ALA A 1 275 ? -27.758 0.588 41.034 1.00 87.50 275 ALA A N 1
ATOM 2128 C CA . ALA A 1 275 ? -28.054 -0.073 39.768 1.00 87.50 275 ALA A CA 1
ATOM 2129 C C . ALA A 1 275 ? -29.565 -0.263 39.558 1.00 87.50 275 ALA A C 1
ATOM 2131 O O . ALA A 1 275 ? -30.059 -0.045 38.459 1.00 87.50 275 ALA A O 1
ATOM 2132 N N . LEU A 1 276 ? -30.309 -0.597 40.616 1.00 89.56 276 LEU A N 1
ATOM 2133 C CA . LEU A 1 276 ? -31.767 -0.737 40.560 1.00 89.56 276 LEU A CA 1
ATOM 2134 C C . LEU A 1 276 ? -32.475 0.611 40.365 1.00 89.56 276 LEU A C 1
ATOM 2136 O O . LEU A 1 276 ? -33.393 0.720 39.562 1.00 89.56 276 LEU A O 1
ATOM 2140 N N . SER A 1 277 ? -32.029 1.662 41.059 1.00 90.06 277 SER A N 1
ATOM 2141 C CA . SER A 1 277 ? -32.617 3.005 40.926 1.00 90.06 277 SER A CA 1
ATOM 2142 C C . SER A 1 277 ? -32.325 3.653 39.570 1.00 90.06 277 SER A C 1
ATOM 2144 O O . SER A 1 277 ? -33.084 4.501 39.116 1.00 90.06 277 SER A O 1
ATOM 2146 N N . ALA A 1 278 ? -31.266 3.216 38.888 1.00 87.88 278 ALA A N 1
ATOM 2147 C CA . ALA A 1 278 ? -30.942 3.607 37.523 1.00 87.88 278 ALA A CA 1
ATOM 2148 C C . ALA A 1 278 ? -31.911 3.061 36.451 1.00 87.88 278 ALA A C 1
ATOM 2150 O O . ALA A 1 278 ? -31.762 3.437 35.281 1.00 87.88 278 ALA A O 1
ATOM 2151 N N . LEU A 1 279 ? -32.847 2.184 36.836 1.00 85.12 279 LEU A N 1
ATOM 2152 C CA . LEU A 1 279 ? -33.916 1.632 35.995 1.00 85.12 279 LEU A CA 1
ATOM 2153 C C . LEU A 1 279 ? -35.273 2.350 36.184 1.00 85.12 279 LEU A C 1
ATOM 2155 O O . LEU A 1 279 ? -36.240 1.973 35.524 1.00 85.12 279 LEU A O 1
ATOM 2159 N N . LEU A 1 280 ? -35.354 3.337 37.093 1.00 83.69 280 LEU A N 1
ATOM 2160 C CA . LEU A 1 280 ? -36.548 4.165 37.338 1.00 83.69 280 LEU A CA 1
ATOM 2161 C C . LEU A 1 280 ? -36.827 5.183 36.225 1.00 83.69 280 LEU A C 1
ATOM 2163 O O . LEU A 1 280 ? -35.861 5.666 35.593 1.00 83.69 280 LEU A O 1
#

Radius of gyration: 44.38 Å; chains: 1; bounding box: 88×37×121 Å